Protein AF-A0A7X8YRE1-F1 (afdb_monomer_lite)

Sequence (309 aa):
MKKFFFSGLVISLVCLVTLMVNNTEMVVHTAAYESLVEIYGRTPLLSQDSKIFYSPGLRRLPGAQNRSDIYTGLPGIKKSNRQQMEEFMCSDAQMIVECSGLDGWHTSREGSAWLPVLRNQAYRVVVFDGGHHLPTLGLAPDIIIVPSFRGYAVHGYMQDGMRVDKILEILTASHIPTAMATVSRWRLVKTDSSLQSISREILNRLDFADEEPEPFKVNCRPRISKYGGYIFIYANEEYIKQPDLVTKYCRQLGLDDVCIAYIAFDYAVIKPTRAGIYAQKLQQEIGVKTEIVNEPVKTSSLLLRFPDY

Structure (mmCIF, N/CA/C/O backbone):
data_AF-A0A7X8YRE1-F1
#
_entry.id   AF-A0A7X8YRE1-F1
#
loop_
_atom_site.group_PDB
_atom_site.id
_atom_site.type_symbol
_atom_site.label_atom_id
_atom_site.label_alt_id
_atom_site.label_comp_id
_atom_site.label_asym_id
_atom_site.label_entity_id
_atom_site.label_seq_id
_atom_site.pdbx_PDB_ins_code
_atom_site.Cartn_x
_atom_site.Cartn_y
_atom_site.Cartn_z
_atom_site.occupancy
_atom_site.B_iso_or_equiv
_atom_site.auth_seq_id
_atom_site.auth_comp_id
_atom_site.auth_asym_id
_atom_site.auth_atom_id
_atom_site.pdbx_PDB_model_num
ATOM 1 N N . MET A 1 1 ? 39.416 -17.319 -6.710 1.00 40.59 1 MET A N 1
ATOM 2 C CA . MET A 1 1 ? 38.551 -16.136 -6.945 1.00 40.59 1 MET A CA 1
ATOM 3 C C . MET A 1 1 ? 37.703 -15.707 -5.740 1.00 40.59 1 MET A C 1
ATOM 5 O O . MET A 1 1 ? 37.658 -14.517 -5.482 1.00 40.59 1 MET A O 1
ATOM 9 N N . LYS A 1 2 ? 37.099 -16.611 -4.945 1.00 35.38 2 LYS A N 1
ATOM 10 C CA . LYS A 1 2 ? 36.244 -16.245 -3.784 1.00 35.38 2 LYS A CA 1
ATOM 11 C C . LYS A 1 2 ? 36.940 -15.490 -2.630 1.00 35.38 2 LYS A C 1
ATOM 13 O O . LYS A 1 2 ? 36.317 -14.639 -2.012 1.00 35.38 2 LYS A O 1
ATOM 18 N N . LYS A 1 3 ? 38.224 -15.760 -2.349 1.00 32.16 3 LYS A N 1
ATOM 19 C CA . LYS A 1 3 ? 38.965 -15.091 -1.254 1.00 32.16 3 LYS A CA 1
ATOM 20 C C . LYS A 1 3 ? 39.279 -13.618 -1.547 1.00 32.16 3 LYS A C 1
ATOM 22 O O . LYS A 1 3 ? 39.139 -12.793 -0.659 1.00 32.16 3 LYS A O 1
ATOM 27 N N . PHE A 1 4 ? 39.612 -13.281 -2.795 1.00 38.75 4 PHE A N 1
ATOM 28 C CA . PHE A 1 4 ? 39.969 -11.910 -3.185 1.00 38.75 4 PHE A CA 1
ATOM 29 C C . PHE A 1 4 ? 38.778 -10.941 -3.152 1.00 38.75 4 PHE A C 1
ATOM 31 O O . PHE A 1 4 ? 38.954 -9.774 -2.821 1.00 38.75 4 PHE A O 1
ATOM 38 N N . PHE A 1 5 ? 37.562 -11.429 -3.422 1.00 43.91 5 PHE A N 1
ATOM 39 C CA . PHE A 1 5 ? 36.344 -10.612 -3.380 1.00 43.91 5 PHE A CA 1
ATOM 40 C C . PHE A 1 5 ? 35.961 -10.220 -1.944 1.00 43.91 5 PHE A C 1
ATOM 42 O O . PHE A 1 5 ? 35.606 -9.076 -1.682 1.00 43.91 5 PHE A O 1
ATOM 49 N N . PHE A 1 6 ? 36.106 -11.154 -0.997 1.00 44.06 6 PHE A N 1
ATOM 50 C CA . PHE A 1 6 ? 35.857 -10.899 0.424 1.00 44.06 6 PHE A CA 1
ATOM 51 C C . PHE A 1 6 ? 36.891 -9.928 1.010 1.00 44.06 6 PHE A C 1
ATOM 53 O O . PHE A 1 6 ? 36.528 -8.989 1.711 1.00 44.06 6 PHE A O 1
ATOM 60 N N . SER A 1 7 ? 38.170 -10.089 0.654 1.00 48.72 7 SER A N 1
ATOM 61 C CA . SER A 1 7 ? 39.232 -9.152 1.038 1.00 48.72 7 SER A CA 1
ATOM 62 C C . SER A 1 7 ? 39.003 -7.750 0.465 1.00 48.72 7 SER A C 1
ATOM 64 O O . SER A 1 7 ? 39.156 -6.775 1.191 1.00 48.72 7 SER A O 1
ATOM 66 N N . GLY A 1 8 ? 38.586 -7.633 -0.801 1.00 57.34 8 GLY A N 1
ATOM 67 C CA . GLY A 1 8 ? 38.288 -6.341 -1.431 1.00 57.34 8 GLY A CA 1
ATOM 68 C C . GLY A 1 8 ? 37.091 -5.616 -0.806 1.00 57.34 8 GLY A C 1
ATOM 69 O O . GLY A 1 8 ? 37.137 -4.398 -0.630 1.00 57.34 8 GLY A O 1
ATOM 70 N N . LEU A 1 9 ? 36.055 -6.362 -0.407 1.00 54.03 9 LEU A N 1
ATOM 71 C CA . LEU A 1 9 ? 34.890 -5.816 0.292 1.00 54.03 9 LEU A CA 1
ATOM 72 C C . LEU A 1 9 ? 35.260 -5.321 1.695 1.00 54.03 9 LEU A C 1
ATOM 74 O O . LEU A 1 9 ? 34.884 -4.216 2.067 1.00 54.03 9 LEU A O 1
ATOM 78 N N . VAL A 1 10 ? 36.044 -6.101 2.448 1.00 62.00 10 VAL A N 1
ATOM 79 C CA . VAL A 1 10 ? 36.531 -5.705 3.780 1.00 62.00 10 VAL A CA 1
ATOM 80 C C . VAL A 1 10 ? 37.435 -4.477 3.684 1.00 62.00 10 VAL A C 1
ATOM 82 O O . VAL A 1 10 ? 37.266 -3.547 4.463 1.00 62.00 10 VAL A O 1
ATOM 85 N N . ILE A 1 11 ? 38.341 -4.425 2.704 1.00 69.25 11 ILE A N 1
ATOM 86 C CA . ILE A 1 11 ? 39.211 -3.261 2.482 1.00 69.25 11 ILE A CA 1
ATOM 87 C C . ILE A 1 11 ? 38.382 -2.027 2.106 1.00 69.25 11 ILE A C 1
ATOM 89 O O . ILE A 1 11 ? 38.600 -0.968 2.683 1.00 69.25 11 ILE A O 1
ATOM 93 N N . SER A 1 12 ? 37.391 -2.156 1.216 1.00 62.47 12 SER A N 1
ATOM 94 C CA . SER A 1 12 ? 36.491 -1.040 0.883 1.00 62.47 12 SER A CA 1
ATOM 95 C C . SER A 1 12 ? 35.694 -0.567 2.095 1.00 62.47 12 SER A C 1
ATOM 97 O O . SER A 1 12 ? 35.588 0.633 2.317 1.00 62.47 12 SER A O 1
ATOM 99 N N . LEU A 1 13 ? 35.179 -1.492 2.911 1.00 66.62 13 LEU A N 1
ATOM 100 C CA . LEU A 1 13 ? 34.427 -1.167 4.122 1.00 66.62 13 LEU A CA 1
ATOM 101 C C . LEU A 1 13 ? 35.309 -0.435 5.141 1.00 66.62 13 LEU A C 1
ATOM 103 O O . LEU A 1 13 ? 34.890 0.575 5.696 1.00 66.62 13 LEU A O 1
ATOM 107 N N . VAL A 1 14 ? 36.544 -0.904 5.346 1.00 70.94 14 VAL A N 1
ATOM 108 C CA . VAL A 1 14 ? 37.523 -0.267 6.236 1.00 70.94 14 VAL A CA 1
ATOM 109 C C . VAL A 1 14 ? 37.899 1.116 5.715 1.00 70.94 14 VAL A C 1
ATOM 111 O O . VAL A 1 14 ? 37.764 2.078 6.460 1.00 70.94 14 VAL A O 1
ATOM 114 N N . CYS A 1 15 ? 38.284 1.253 4.442 1.00 67.38 15 CYS A N 1
ATOM 115 C CA . CYS A 1 15 ? 38.617 2.548 3.843 1.00 67.38 15 CYS A CA 1
ATOM 116 C C . CYS A 1 15 ? 37.460 3.546 3.949 1.00 67.38 15 CYS A C 1
ATOM 118 O O . CYS A 1 15 ? 37.688 4.724 4.207 1.00 67.38 15 CYS A O 1
ATOM 120 N N . LEU A 1 16 ? 36.224 3.080 3.788 1.00 61.12 16 LEU A N 1
ATOM 121 C CA . LEU A 1 16 ? 35.045 3.932 3.821 1.00 61.12 16 LEU A CA 1
ATOM 122 C C . LEU A 1 16 ? 34.649 4.324 5.249 1.00 61.12 16 LEU A C 1
ATOM 124 O O . LEU A 1 16 ? 34.338 5.486 5.485 1.00 61.12 16 LEU A O 1
ATOM 128 N N . VAL A 1 17 ? 34.783 3.420 6.225 1.00 62.56 17 VAL A N 1
ATOM 129 C CA . VAL A 1 17 ? 34.682 3.759 7.655 1.00 62.56 17 VAL A CA 1
ATOM 130 C C . VAL A 1 17 ? 35.780 4.747 8.052 1.00 62.56 17 VAL A C 1
ATOM 132 O O . VAL A 1 17 ? 35.496 5.716 8.744 1.00 62.56 17 VAL A O 1
ATOM 135 N N . THR A 1 18 ? 37.015 4.570 7.578 1.00 64.50 18 THR A N 1
ATOM 136 C CA . THR A 1 18 ? 38.114 5.515 7.830 1.00 64.50 18 THR A CA 1
ATOM 137 C C . THR A 1 18 ? 37.846 6.884 7.199 1.00 64.50 18 THR A C 1
ATOM 139 O O . THR A 1 18 ? 38.083 7.900 7.844 1.00 64.50 18 THR A O 1
ATOM 142 N N . LEU A 1 19 ? 37.301 6.934 5.979 1.00 59.34 19 LEU A N 1
ATOM 143 C CA . LEU A 1 19 ? 36.882 8.182 5.330 1.00 59.34 19 LEU A CA 1
ATOM 144 C C . LEU A 1 19 ? 35.742 8.869 6.087 1.00 59.34 19 LEU A C 1
ATOM 146 O O . LEU A 1 19 ? 35.784 10.084 6.235 1.00 59.34 19 LEU A O 1
ATOM 150 N N . MET A 1 20 ? 34.768 8.113 6.602 1.00 56.69 20 MET A N 1
ATOM 151 C CA . MET A 1 20 ? 33.692 8.654 7.438 1.00 56.69 20 MET A CA 1
ATOM 152 C C . MET A 1 20 ? 34.204 9.133 8.805 1.00 56.69 20 MET A C 1
ATOM 154 O O . MET A 1 20 ? 33.724 10.121 9.333 1.00 56.69 20 MET A O 1
ATOM 158 N N . VAL A 1 21 ? 35.182 8.465 9.412 1.00 61.31 21 VAL A N 1
ATOM 159 C CA . VAL A 1 21 ? 35.719 8.902 10.713 1.00 61.31 21 VAL A CA 1
ATOM 160 C C . VAL A 1 21 ? 36.611 10.143 10.567 1.00 61.31 21 VAL A C 1
ATOM 162 O O . VAL A 1 21 ? 36.642 10.973 11.472 1.00 61.31 21 VAL A O 1
ATOM 165 N N . ASN A 1 22 ? 37.303 10.294 9.431 1.00 59.25 22 ASN A N 1
ATOM 166 C CA . ASN A 1 22 ? 38.318 11.334 9.238 1.00 59.25 22 ASN A CA 1
ATOM 167 C C . ASN A 1 22 ? 37.871 12.552 8.411 1.00 59.25 22 ASN A C 1
ATOM 169 O O . ASN A 1 22 ? 38.596 13.543 8.399 1.00 59.25 22 ASN A O 1
ATOM 173 N N . ASN A 1 23 ? 36.720 12.518 7.730 1.00 55.44 23 ASN A N 1
ATOM 174 C CA . ASN A 1 23 ? 36.155 13.692 7.054 1.00 55.44 23 ASN A CA 1
ATOM 175 C C . ASN A 1 23 ? 34.854 14.114 7.725 1.00 55.44 23 ASN A C 1
ATOM 177 O O . ASN A 1 23 ? 33.874 13.400 7.632 1.00 55.44 23 ASN A O 1
ATOM 181 N N . THR A 1 24 ? 34.811 15.302 8.325 1.00 51.03 24 THR A N 1
ATOM 182 C CA . THR A 1 24 ? 33.600 15.865 8.951 1.00 51.03 24 THR A CA 1
ATOM 183 C C . THR A 1 24 ? 32.622 16.495 7.955 1.00 51.03 24 THR A C 1
ATOM 185 O O . THR A 1 24 ? 31.526 16.906 8.340 1.00 51.03 24 THR A O 1
ATOM 188 N N . GLU A 1 25 ? 32.983 16.586 6.671 1.00 59.75 25 GLU A N 1
ATOM 189 C CA . GLU A 1 25 ? 32.100 17.149 5.655 1.00 59.75 25 GLU A CA 1
ATOM 190 C C . GLU A 1 25 ? 30.954 16.193 5.303 1.00 59.75 25 GLU A C 1
ATOM 192 O O . GLU A 1 25 ? 31.135 15.113 4.736 1.00 59.75 25 GLU A O 1
ATOM 197 N N . MET A 1 26 ? 29.733 16.648 5.586 1.00 56.47 26 MET A N 1
ATOM 198 C CA . MET A 1 26 ? 28.472 15.931 5.361 1.00 56.47 26 MET A CA 1
ATOM 199 C C . MET A 1 26 ? 28.312 15.403 3.922 1.00 56.47 26 MET A C 1
ATOM 201 O O . MET A 1 26 ? 27.678 14.372 3.699 1.00 56.47 26 MET A O 1
ATOM 205 N N . VAL A 1 27 ? 28.906 16.089 2.941 1.00 60.78 27 VAL A N 1
ATOM 206 C CA . VAL A 1 27 ? 28.843 15.730 1.517 1.00 60.78 27 VAL A CA 1
ATOM 207 C C . VAL A 1 27 ? 29.618 14.442 1.228 1.00 60.78 27 VAL A C 1
ATOM 209 O O . VAL A 1 27 ? 29.090 13.551 0.565 1.00 60.78 27 VAL A O 1
ATOM 212 N N . VAL A 1 28 ? 30.832 14.300 1.773 1.00 60.47 28 VAL A N 1
ATOM 213 C CA . VAL A 1 28 ? 31.674 13.102 1.589 1.00 60.47 28 VAL A CA 1
ATOM 214 C C . VAL A 1 28 ? 31.022 11.890 2.249 1.00 60.47 28 VAL A C 1
ATOM 216 O O . VAL A 1 28 ? 30.968 10.812 1.660 1.00 60.47 28 VAL A O 1
ATOM 219 N N . HIS A 1 29 ? 30.446 12.085 3.436 1.00 59.03 29 HIS A N 1
ATOM 220 C CA . HIS A 1 29 ? 29.666 11.062 4.125 1.00 59.03 29 HIS A CA 1
ATOM 221 C C . HIS A 1 29 ? 28.451 10.591 3.328 1.00 59.03 29 HIS A C 1
ATOM 223 O O . HIS A 1 29 ? 28.207 9.389 3.246 1.00 59.03 29 HIS A O 1
ATOM 229 N N . THR A 1 30 ? 27.700 11.526 2.744 1.00 60.91 30 THR A N 1
ATOM 230 C CA . THR A 1 30 ? 26.492 11.211 1.973 1.00 60.91 30 THR A CA 1
ATOM 231 C C . THR A 1 30 ? 26.854 10.439 0.706 1.00 60.91 30 THR A C 1
ATOM 233 O O . THR A 1 30 ? 26.312 9.362 0.479 1.00 60.91 30 THR A O 1
ATOM 236 N N . ALA A 1 31 ? 27.849 10.906 -0.055 1.00 65.00 31 ALA A N 1
ATOM 237 C CA . ALA A 1 31 ? 28.291 10.241 -1.281 1.00 65.00 31 ALA A CA 1
ATOM 238 C C . ALA A 1 31 ? 28.878 8.839 -1.022 1.00 65.00 31 ALA A C 1
ATOM 240 O O . ALA A 1 31 ? 28.613 7.893 -1.768 1.00 65.00 31 ALA A O 1
ATOM 241 N N . ALA A 1 32 ? 29.657 8.677 0.053 1.00 59.53 32 ALA A N 1
ATOM 242 C CA . ALA A 1 32 ? 30.202 7.383 0.456 1.00 59.53 32 ALA A CA 1
ATOM 243 C C . ALA A 1 32 ? 29.099 6.409 0.907 1.00 59.53 32 ALA A C 1
ATOM 245 O O . ALA A 1 32 ? 29.119 5.232 0.542 1.00 59.53 32 ALA A O 1
ATOM 246 N N . TYR A 1 33 ? 28.114 6.904 1.661 1.00 62.16 33 TYR A N 1
ATOM 247 C CA . TYR A 1 33 ? 26.952 6.127 2.082 1.00 62.16 33 TYR A CA 1
ATOM 248 C C . TYR A 1 33 ? 26.100 5.682 0.886 1.00 62.16 33 TYR A C 1
ATOM 250 O O . TYR A 1 33 ? 25.814 4.494 0.760 1.00 62.16 33 TYR A O 1
ATOM 258 N N . GLU A 1 34 ? 25.758 6.595 -0.027 1.00 67.19 34 GLU A N 1
ATOM 259 C CA . GLU A 1 34 ? 25.019 6.285 -1.259 1.00 67.19 34 GLU A CA 1
ATOM 260 C C . GLU A 1 34 ? 25.752 5.235 -2.103 1.00 67.19 34 GLU A C 1
ATOM 262 O O . GLU A 1 34 ? 25.144 4.267 -2.559 1.00 67.19 34 GLU A O 1
ATOM 267 N N . SER A 1 35 ? 27.078 5.360 -2.226 1.00 66.44 35 SER A N 1
ATOM 268 C CA . SER A 1 35 ? 27.911 4.392 -2.947 1.00 66.44 35 SER A CA 1
ATOM 269 C C . SER A 1 35 ? 27.879 3.001 -2.304 1.00 66.44 35 SER A C 1
ATOM 271 O O . SER A 1 35 ? 27.767 2.001 -3.012 1.00 66.44 35 SER A O 1
ATOM 273 N N . LEU A 1 36 ? 27.941 2.905 -0.969 1.00 66.25 36 LEU A N 1
ATOM 274 C CA . LEU A 1 36 ? 27.812 1.623 -0.266 1.00 66.25 36 LEU A CA 1
ATOM 275 C C . LEU A 1 36 ? 26.433 1.000 -0.445 1.00 66.25 36 LEU A C 1
ATOM 277 O O . LEU A 1 36 ? 26.333 -0.205 -0.670 1.00 66.25 36 LEU A O 1
ATOM 281 N N . VAL A 1 37 ? 25.383 1.808 -0.320 1.00 65.31 37 VAL A N 1
ATOM 282 C CA . VAL A 1 37 ? 23.998 1.365 -0.483 1.00 65.31 37 VAL A CA 1
ATOM 283 C C . VAL A 1 37 ? 23.778 0.847 -1.905 1.00 65.31 37 VAL A C 1
ATOM 285 O O . VAL A 1 37 ? 23.162 -0.203 -2.075 1.00 65.31 37 VAL A O 1
ATOM 288 N N . GLU A 1 38 ? 24.353 1.504 -2.913 1.00 68.62 38 GLU A N 1
ATOM 289 C CA . GLU A 1 38 ? 24.294 1.071 -4.310 1.00 68.62 38 GLU A CA 1
ATOM 290 C C . GLU A 1 38 ? 25.101 -0.216 -4.558 1.00 68.62 38 GLU A C 1
ATOM 292 O O . GLU A 1 38 ? 24.607 -1.140 -5.205 1.00 68.62 38 GLU A O 1
ATOM 297 N N . ILE A 1 39 ? 26.315 -0.340 -4.003 1.00 66.94 39 ILE A N 1
ATOM 298 C CA . ILE A 1 39 ? 27.113 -1.581 -4.077 1.00 66.94 39 ILE A CA 1
ATOM 299 C C . ILE A 1 39 ? 26.363 -2.742 -3.414 1.00 66.94 39 ILE A C 1
ATOM 301 O O . ILE A 1 39 ? 26.296 -3.843 -3.968 1.00 66.94 39 ILE A O 1
ATOM 305 N N . TYR A 1 40 ? 25.774 -2.500 -2.244 1.00 61.03 40 TYR A N 1
ATOM 306 C CA . TYR A 1 40 ? 24.966 -3.484 -1.536 1.00 61.03 40 TYR A CA 1
ATOM 307 C C . TYR A 1 40 ? 23.723 -3.872 -2.349 1.00 61.03 40 TYR A C 1
ATOM 309 O O . TYR A 1 40 ? 23.479 -5.060 -2.544 1.00 61.03 40 TYR A O 1
ATOM 317 N N . GLY A 1 41 ? 23.006 -2.895 -2.912 1.00 54.03 41 GLY A N 1
ATOM 318 C CA . GLY A 1 41 ? 21.836 -3.113 -3.766 1.00 54.03 41 GLY A CA 1
ATOM 319 C C . GLY A 1 41 ? 22.134 -3.894 -5.052 1.00 54.03 41 GLY A C 1
ATOM 320 O O . GLY A 1 41 ? 21.270 -4.628 -5.532 1.00 54.03 41 GLY A O 1
ATOM 321 N N . ARG A 1 42 ? 23.363 -3.796 -5.580 1.00 60.62 42 ARG A N 1
ATOM 322 C CA . ARG A 1 42 ? 23.846 -4.565 -6.743 1.00 60.62 42 ARG A CA 1
ATOM 323 C C . ARG A 1 42 ? 24.374 -5.952 -6.397 1.00 60.62 42 ARG A C 1
ATOM 325 O O . ARG A 1 42 ? 24.554 -6.766 -7.302 1.00 60.62 42 ARG A O 1
ATOM 332 N N . THR A 1 43 ? 24.668 -6.226 -5.129 1.00 58.50 43 THR A N 1
ATOM 333 C CA . THR A 1 43 ? 25.247 -7.509 -4.728 1.00 58.50 43 THR A CA 1
ATOM 334 C C . THR A 1 43 ? 24.140 -8.567 -4.700 1.00 58.50 43 THR A C 1
ATOM 336 O O . THR A 1 43 ? 23.218 -8.454 -3.891 1.00 58.50 43 THR A O 1
ATOM 339 N N . PRO A 1 44 ? 24.199 -9.612 -5.548 1.00 50.91 44 PRO A N 1
ATOM 340 C CA . PRO A 1 44 ? 23.212 -10.679 -5.512 1.00 50.91 44 PRO A CA 1
ATOM 341 C C . PRO A 1 44 ? 23.353 -11.434 -4.187 1.00 50.91 44 PRO A C 1
ATOM 343 O O . PRO A 1 44 ? 24.307 -12.187 -3.980 1.00 50.91 44 PRO A O 1
ATOM 346 N N . LEU A 1 45 ? 22.411 -11.221 -3.266 1.00 53.81 45 LEU A N 1
ATOM 347 C CA . LEU A 1 45 ? 22.234 -12.121 -2.131 1.00 53.81 45 LEU A CA 1
ATOM 348 C C . LEU A 1 45 ? 21.906 -13.508 -2.705 1.00 53.81 45 LEU A C 1
ATOM 350 O O . LEU A 1 45 ? 21.087 -13.636 -3.610 1.00 53.81 45 LEU A O 1
ATOM 354 N N . LEU A 1 46 ? 22.630 -14.525 -2.238 1.00 41.81 46 LEU A N 1
ATOM 355 C CA . LEU A 1 46 ? 22.813 -15.843 -2.866 1.00 41.81 46 LEU A CA 1
ATOM 356 C C . LEU A 1 46 ? 21.561 -16.745 -2.960 1.00 41.81 46 LEU A C 1
ATOM 358 O O . LEU A 1 46 ? 21.699 -17.937 -3.229 1.00 41.81 46 LEU A O 1
ATOM 362 N N . SER A 1 47 ? 20.350 -16.229 -2.784 1.00 45.88 47 SER A N 1
ATOM 363 C CA . SER A 1 47 ? 19.120 -17.022 -2.805 1.00 45.88 47 SER A CA 1
ATOM 364 C C . SER A 1 47 ? 18.040 -16.394 -3.687 1.00 45.88 47 SER A C 1
ATOM 366 O O . SER A 1 47 ? 17.874 -15.174 -3.743 1.00 45.88 47 SER A O 1
ATOM 368 N N . GLN A 1 48 ? 17.290 -17.255 -4.387 1.00 52.44 48 GLN A N 1
ATOM 369 C CA . GLN A 1 48 ? 16.015 -16.934 -5.041 1.00 52.44 48 GLN A CA 1
ATOM 370 C C . GLN A 1 48 ? 14.978 -16.549 -3.969 1.00 52.44 48 GLN A C 1
ATOM 372 O O . GLN A 1 48 ? 14.071 -17.306 -3.643 1.00 52.44 48 GLN A O 1
ATOM 377 N N . ASP A 1 49 ? 15.168 -15.378 -3.366 1.00 69.44 49 ASP A N 1
ATOM 378 C CA . ASP A 1 49 ? 14.446 -14.926 -2.174 1.00 69.44 49 ASP A CA 1
ATOM 379 C C . ASP A 1 49 ? 13.069 -14.343 -2.475 1.00 69.44 49 ASP A C 1
ATOM 381 O O . ASP A 1 49 ? 12.335 -14.016 -1.539 1.00 69.44 49 ASP A O 1
ATOM 385 N N . SER A 1 50 ? 12.720 -14.157 -3.754 1.00 77.25 50 SER A N 1
ATOM 386 C CA . SER A 1 50 ? 11.366 -13.741 -4.085 1.00 77.25 50 SER A CA 1
ATOM 387 C C . SER A 1 50 ? 10.428 -14.947 -4.061 1.00 77.25 50 SER A C 1
ATOM 389 O O . SER A 1 50 ? 10.698 -15.993 -4.656 1.00 77.25 50 SER A O 1
ATOM 391 N N . LYS A 1 51 ? 9.301 -14.828 -3.365 1.00 88.00 51 LYS A N 1
ATOM 392 C CA . LYS A 1 51 ? 8.250 -15.850 -3.353 1.00 88.00 51 LYS A CA 1
ATOM 393 C C . LYS A 1 51 ? 6.929 -15.201 -3.718 1.00 88.00 51 LYS A C 1
ATOM 395 O O . LYS A 1 51 ? 6.521 -14.245 -3.066 1.00 88.00 51 LYS A O 1
ATOM 400 N N . ILE A 1 52 ? 6.273 -15.732 -4.746 1.00 89.31 52 ILE A N 1
ATOM 401 C CA . ILE A 1 52 ? 4.904 -15.352 -5.098 1.00 89.31 52 ILE A CA 1
ATOM 402 C C . ILE A 1 52 ? 3.970 -16.082 -4.132 1.00 89.31 52 ILE A C 1
ATOM 404 O O . ILE A 1 52 ? 4.020 -17.308 -4.034 1.00 89.31 52 ILE A O 1
ATOM 408 N N . PHE A 1 53 ? 3.182 -15.328 -3.370 1.00 87.88 53 PHE A N 1
ATOM 409 C CA . PHE A 1 53 ? 2.211 -15.865 -2.408 1.00 87.88 53 PHE A CA 1
ATOM 410 C C . PHE A 1 53 ? 0.784 -15.845 -2.952 1.00 87.88 53 PHE A C 1
ATOM 412 O O . PHE A 1 53 ? -0.024 -16.681 -2.565 1.00 87.88 53 PHE A O 1
ATOM 419 N N . TYR A 1 54 ? 0.490 -14.903 -3.845 1.00 89.50 54 TYR A N 1
ATOM 420 C CA . TYR A 1 54 ? -0.814 -14.731 -4.467 1.00 89.50 54 TYR A CA 1
ATOM 421 C C . TYR A 1 54 ? -0.625 -14.117 -5.851 1.00 89.50 54 TYR A C 1
ATOM 423 O O . TYR A 1 54 ? 0.190 -13.208 -6.021 1.00 89.50 54 TYR A O 1
ATOM 431 N N . SER A 1 55 ? -1.337 -14.643 -6.842 1.00 90.94 55 SER A N 1
ATOM 432 C CA . SER A 1 55 ? -1.294 -14.166 -8.222 1.00 90.94 55 SER A CA 1
ATOM 433 C C . SER A 1 55 ? -2.654 -14.413 -8.871 1.00 90.94 55 SER A C 1
ATOM 435 O O . SER A 1 55 ? -2.911 -15.534 -9.304 1.00 90.94 55 SER A O 1
ATOM 437 N N . PRO A 1 56 ? -3.517 -13.389 -8.962 1.00 89.31 56 PRO A N 1
ATOM 438 C CA . PRO A 1 56 ? -4.739 -13.457 -9.762 1.00 89.31 56 PRO A CA 1
ATOM 439 C C . PRO A 1 56 ? -4.456 -13.301 -11.272 1.00 89.31 56 PRO A C 1
ATOM 441 O O . PRO A 1 56 ? -5.382 -13.228 -12.069 1.00 89.31 56 PRO A O 1
ATOM 444 N N . GLY A 1 57 ? -3.177 -13.242 -11.663 1.00 90.56 57 GLY A N 1
ATOM 445 C CA . GLY A 1 57 ? -2.734 -12.926 -13.015 1.00 90.56 57 GLY A CA 1
ATOM 446 C C . GLY A 1 57 ? -2.573 -11.421 -13.237 1.00 90.56 57 GLY A C 1
ATOM 447 O O . GLY A 1 57 ? -3.264 -10.592 -12.644 1.00 90.56 57 GLY A O 1
ATOM 448 N N . LEU A 1 58 ? -1.616 -11.052 -14.086 1.00 91.31 58 LEU A N 1
ATOM 449 C CA . LEU A 1 58 ? -1.425 -9.671 -14.522 1.00 91.31 58 LEU A CA 1
ATOM 450 C C . LEU A 1 58 ? -2.404 -9.325 -15.638 1.00 91.31 58 LEU A C 1
ATOM 452 O O . LEU A 1 58 ? -2.617 -10.110 -16.560 1.00 91.31 58 LEU A O 1
ATOM 456 N N . ARG A 1 59 ? -2.939 -8.107 -15.626 1.00 90.81 59 ARG A N 1
ATOM 457 C CA . ARG A 1 59 ? -3.665 -7.588 -16.791 1.00 90.81 59 ARG A CA 1
ATOM 458 C C . ARG A 1 59 ? -2.750 -7.500 -18.012 1.00 90.81 59 ARG A C 1
ATOM 460 O O . ARG A 1 59 ? -1.534 -7.369 -17.884 1.00 90.81 59 ARG A O 1
ATOM 467 N N . ARG A 1 60 ? -3.336 -7.506 -19.204 1.00 88.25 60 ARG A N 1
ATOM 468 C CA . ARG A 1 60 ? -2.593 -7.286 -20.447 1.00 88.25 60 ARG A CA 1
ATOM 469 C C . ARG A 1 60 ? -2.490 -5.790 -20.722 1.00 88.25 60 ARG A C 1
ATOM 471 O O . ARG A 1 60 ? -3.472 -5.061 -20.632 1.00 88.25 60 ARG A O 1
ATOM 478 N N . LEU A 1 61 ? -1.284 -5.333 -21.043 1.00 86.56 61 LEU A N 1
ATOM 479 C CA . LEU A 1 61 ? -1.041 -3.963 -21.484 1.00 86.56 61 LEU A CA 1
ATOM 480 C C . LEU A 1 61 ? -1.123 -3.868 -23.017 1.00 86.56 61 LEU A C 1
ATOM 482 O O . LEU A 1 61 ? -0.573 -4.742 -23.700 1.00 86.56 61 LEU A O 1
ATOM 486 N N . PRO A 1 62 ? -1.748 -2.815 -23.575 1.00 76.19 62 PRO A N 1
ATOM 487 C CA . PRO A 1 62 ? -1.725 -2.566 -25.012 1.00 76.19 62 PRO A CA 1
ATOM 488 C C . PRO A 1 62 ? -0.279 -2.422 -25.503 1.00 76.19 62 PRO A C 1
ATOM 490 O O . PRO A 1 62 ? 0.480 -1.616 -24.975 1.00 76.19 62 PRO A O 1
ATOM 493 N N . GLY A 1 63 ? 0.128 -3.212 -26.500 1.00 68.56 63 GLY A N 1
ATOM 494 C CA . GLY A 1 63 ? 1.473 -3.104 -27.080 1.00 68.56 63 GLY A CA 1
ATOM 495 C C . GLY A 1 63 ? 2.619 -3.613 -26.193 1.00 68.56 63 GLY A C 1
ATOM 496 O O . GLY A 1 63 ? 3.773 -3.283 -26.454 1.00 68.56 63 GLY A O 1
ATOM 497 N N . ALA A 1 64 ? 2.345 -4.429 -25.169 1.00 60.31 64 ALA A N 1
ATOM 498 C CA . ALA A 1 64 ? 3.372 -5.046 -24.324 1.00 60.31 64 ALA A CA 1
ATOM 499 C C . ALA A 1 64 ? 4.168 -6.136 -25.062 1.00 60.31 64 ALA A C 1
ATOM 501 O O . ALA A 1 64 ? 4.002 -7.329 -24.815 1.00 60.31 64 ALA A O 1
ATOM 502 N N . GLN A 1 65 ? 5.030 -5.718 -25.990 1.00 54.91 65 GLN A N 1
ATOM 503 C CA . GLN A 1 65 ? 5.978 -6.601 -26.669 1.00 54.91 65 GLN A CA 1
ATOM 504 C C . GLN A 1 65 ? 7.282 -6.777 -25.872 1.00 54.91 65 GLN A C 1
ATOM 506 O O . GLN A 1 65 ? 7.927 -7.808 -26.022 1.00 54.91 65 GLN A O 1
ATOM 511 N N . ASN A 1 66 ? 7.634 -5.840 -24.976 1.00 54.12 66 ASN A N 1
ATOM 512 C CA . ASN A 1 66 ? 8.850 -5.894 -24.153 1.00 54.12 66 ASN A CA 1
ATOM 513 C C . ASN A 1 66 ? 8.586 -5.452 -22.701 1.00 54.12 66 ASN A C 1
ATOM 515 O O . ASN A 1 66 ? 8.601 -4.269 -22.382 1.00 54.12 66 ASN A O 1
ATOM 519 N N . ARG A 1 67 ? 8.413 -6.425 -21.793 1.00 63.75 67 ARG A N 1
ATOM 520 C CA . ARG A 1 67 ? 8.211 -6.227 -20.339 1.00 63.75 67 ARG A CA 1
ATOM 521 C C . ARG A 1 67 ? 9.481 -5.750 -19.584 1.00 63.75 67 ARG A C 1
ATOM 523 O O . ARG A 1 67 ? 9.671 -6.096 -18.420 1.00 63.75 67 ARG A O 1
ATOM 530 N N . SER A 1 68 ? 10.419 -5.061 -20.231 1.00 63.38 68 SER A N 1
ATOM 531 C CA . SER A 1 68 ? 11.791 -4.898 -19.714 1.00 63.38 68 SER A CA 1
ATOM 532 C C . SER A 1 68 ? 12.081 -3.561 -19.031 1.00 63.38 68 SER A C 1
ATOM 534 O O . SER A 1 68 ? 12.941 -3.533 -18.137 1.00 63.38 68 SER A O 1
ATOM 536 N N . ASP A 1 69 ? 11.364 -2.500 -19.402 1.00 82.25 69 ASP A N 1
ATOM 537 C CA . ASP A 1 69 ? 11.684 -1.137 -18.976 1.00 82.25 69 ASP A CA 1
ATOM 538 C C . ASP A 1 69 ? 10.888 -0.753 -17.728 1.00 82.25 69 ASP A C 1
ATOM 540 O O . ASP A 1 69 ? 9.654 -0.736 -17.718 1.00 82.25 69 ASP A O 1
ATOM 544 N N . ILE A 1 70 ? 11.629 -0.502 -16.647 1.00 88.19 70 ILE A N 1
ATOM 545 C CA . ILE A 1 70 ? 11.112 -0.314 -15.292 1.00 88.19 70 ILE A CA 1
ATOM 546 C C . ILE A 1 70 ? 11.621 1.027 -14.768 1.00 88.19 70 ILE A C 1
ATOM 548 O O . ILE A 1 70 ? 12.828 1.225 -14.632 1.00 88.19 70 ILE A O 1
ATOM 552 N N . TYR A 1 71 ? 10.693 1.917 -14.435 1.00 90.38 71 TYR A N 1
ATOM 553 C CA . TYR A 1 71 ? 10.957 3.183 -13.763 1.00 90.38 71 TYR A CA 1
ATOM 554 C C . TYR A 1 71 ? 10.778 3.030 -12.251 1.00 90.38 71 TYR A C 1
ATOM 556 O O . TYR A 1 71 ? 9.907 2.301 -11.776 1.00 90.38 71 TYR A O 1
ATOM 564 N N . THR A 1 72 ? 11.585 3.738 -11.472 1.00 87.44 72 THR A N 1
ATOM 565 C CA . THR A 1 72 ? 11.629 3.641 -10.009 1.00 87.44 72 THR A CA 1
ATOM 566 C C . THR A 1 72 ? 11.343 5.002 -9.378 1.00 87.44 72 THR A C 1
ATOM 568 O O . THR A 1 72 ? 12.129 5.938 -9.480 1.00 87.44 72 THR A O 1
ATOM 571 N N . GLY A 1 73 ? 10.202 5.115 -8.696 1.00 82.25 73 GLY A N 1
ATOM 572 C CA . GLY A 1 73 ? 9.817 6.300 -7.931 1.00 82.25 73 GLY A CA 1
ATOM 573 C C . GLY A 1 73 ? 10.461 6.285 -6.546 1.00 82.25 73 GLY A C 1
ATOM 574 O O . GLY A 1 73 ? 9.861 5.800 -5.579 1.00 82.25 73 GLY A O 1
ATOM 575 N N . LEU A 1 74 ? 11.706 6.760 -6.449 1.00 78.12 74 LEU A N 1
ATOM 576 C CA . LEU A 1 74 ? 12.462 6.749 -5.194 1.00 78.12 74 LEU A CA 1
ATOM 577 C C . LEU A 1 74 ? 12.081 7.915 -4.261 1.00 78.12 74 LEU A C 1
ATOM 579 O O . LEU A 1 74 ? 11.835 9.041 -4.707 1.00 78.12 74 LEU A O 1
ATOM 583 N N . PRO A 1 75 ? 12.092 7.693 -2.933 1.00 67.69 75 PRO A N 1
ATOM 584 C CA . PRO A 1 75 ? 11.916 8.770 -1.967 1.00 67.69 75 PRO A CA 1
ATOM 585 C C . PRO A 1 75 ? 13.157 9.676 -1.921 1.00 67.69 75 PRO A C 1
ATOM 587 O O . PRO A 1 75 ? 14.283 9.209 -2.062 1.00 67.69 75 PRO A O 1
ATOM 590 N N . GLY A 1 76 ? 12.967 10.972 -1.654 1.00 63.22 76 GLY A N 1
ATOM 591 C CA . GLY A 1 76 ? 14.078 11.897 -1.381 1.00 63.22 76 GLY A CA 1
ATOM 592 C C . GLY A 1 76 ? 14.830 12.419 -2.610 1.00 63.22 76 GLY A C 1
ATOM 593 O O . GLY A 1 76 ? 15.742 13.229 -2.456 1.00 63.22 76 GLY A O 1
ATOM 594 N N . ILE A 1 77 ? 14.424 12.042 -3.827 1.00 62.81 77 ILE A N 1
ATOM 595 C CA . ILE A 1 77 ? 14.833 12.771 -5.032 1.00 62.81 77 ILE A CA 1
ATOM 596 C C . ILE A 1 77 ? 14.330 14.219 -4.886 1.00 62.81 77 ILE A C 1
ATOM 598 O O . ILE A 1 77 ? 13.213 14.440 -4.419 1.00 62.81 77 ILE A O 1
ATOM 602 N N . LYS A 1 78 ? 15.117 15.225 -5.303 1.00 68.25 78 LYS A N 1
ATOM 603 C CA . LYS A 1 78 ? 14.720 16.656 -5.343 1.00 68.25 78 LYS A CA 1
ATOM 604 C C . LYS A 1 78 ? 13.589 16.955 -6.357 1.00 68.25 78 LYS A C 1
ATOM 606 O O . LYS A 1 78 ? 13.560 18.029 -6.950 1.00 68.25 78 LYS A O 1
ATOM 611 N N . LYS A 1 79 ? 12.691 15.999 -6.593 1.00 79.25 79 LYS A N 1
ATOM 612 C CA . LYS A 1 79 ? 11.566 16.052 -7.523 1.00 79.25 79 LYS A CA 1
ATOM 613 C C . LYS A 1 79 ? 10.279 15.770 -6.763 1.00 79.25 79 LYS A C 1
ATOM 615 O O . LYS A 1 79 ? 10.223 14.856 -5.940 1.00 79.25 79 LYS A O 1
ATOM 620 N N . SER A 1 80 ? 9.235 16.536 -7.054 1.00 86.75 80 SER A N 1
ATOM 621 C CA . SER A 1 80 ? 7.904 16.260 -6.516 1.00 86.75 80 SER A CA 1
ATOM 622 C C . SER A 1 80 ? 7.351 14.944 -7.076 1.00 86.75 80 SER A C 1
ATOM 624 O O . SER A 1 80 ? 7.761 14.487 -8.143 1.00 86.75 80 SER A O 1
ATOM 626 N N . ASN A 1 81 ? 6.377 14.346 -6.386 1.00 89.44 81 ASN A N 1
ATOM 627 C CA . ASN A 1 81 ? 5.686 13.146 -6.874 1.00 89.44 81 ASN A CA 1
ATOM 628 C C . ASN A 1 81 ? 5.072 13.356 -8.266 1.00 89.44 81 ASN A C 1
ATOM 630 O O . ASN A 1 81 ? 5.129 12.473 -9.116 1.00 89.44 81 ASN A O 1
ATOM 634 N N . ARG A 1 82 ? 4.550 14.562 -8.521 1.00 90.69 82 ARG A N 1
ATOM 635 C CA . ARG A 1 82 ? 4.049 14.961 -9.835 1.00 90.69 82 ARG A CA 1
ATOM 636 C C . ARG A 1 82 ? 5.145 14.938 -10.899 1.00 90.69 82 ARG A C 1
ATOM 638 O O . ARG A 1 82 ? 4.923 14.371 -11.955 1.00 90.69 82 ARG A O 1
ATOM 645 N N . GLN A 1 83 ? 6.313 15.515 -10.617 1.00 90.81 83 GLN A N 1
ATOM 646 C CA . GLN A 1 83 ? 7.432 15.528 -11.566 1.00 90.81 83 GLN A CA 1
ATOM 647 C C . GLN A 1 83 ? 7.925 14.113 -11.882 1.00 90.81 83 GLN A C 1
ATOM 649 O O . GLN A 1 83 ? 8.184 13.808 -13.039 1.00 90.81 83 GLN A O 1
ATOM 654 N N . GLN A 1 84 ? 8.006 13.234 -10.878 1.00 90.56 84 GLN A N 1
ATOM 655 C CA . GLN A 1 84 ? 8.341 11.822 -11.102 1.00 90.56 84 GLN A CA 1
ATOM 656 C C . GLN A 1 84 ? 7.313 11.138 -12.015 1.00 90.56 84 GLN A C 1
ATOM 658 O O . GLN A 1 84 ? 7.684 10.379 -12.903 1.00 90.56 84 GLN A O 1
ATOM 663 N N . MET A 1 85 ? 6.024 11.445 -11.837 1.00 91.31 85 MET A N 1
ATOM 664 C CA . MET A 1 85 ? 4.960 10.908 -12.683 1.00 91.31 85 MET A CA 1
ATOM 665 C C . MET A 1 85 ? 5.011 11.462 -14.114 1.00 91.31 85 MET A C 1
ATOM 667 O O . MET A 1 85 ? 4.894 10.706 -15.068 1.00 91.31 85 MET A O 1
ATOM 671 N N . GLU A 1 86 ? 5.230 12.766 -14.281 1.00 92.12 86 GLU A N 1
ATOM 672 C CA . GLU A 1 86 ? 5.387 13.402 -15.595 1.00 92.12 86 GLU A CA 1
ATOM 673 C C . GLU A 1 86 ? 6.584 12.820 -16.364 1.00 92.12 86 GLU A C 1
ATOM 675 O O . GLU A 1 86 ? 6.469 12.527 -17.551 1.00 92.12 86 GLU A O 1
ATOM 680 N N . GLU A 1 87 ? 7.713 12.587 -15.692 1.00 90.81 87 GLU A N 1
ATOM 681 C CA . GLU A 1 87 ? 8.878 11.925 -16.289 1.00 90.81 87 GLU A CA 1
ATOM 682 C C . GLU A 1 87 ? 8.593 10.477 -16.674 1.00 90.81 87 GLU A C 1
ATOM 684 O O . GLU A 1 87 ? 8.979 10.049 -17.760 1.00 90.81 87 GLU A O 1
ATOM 689 N N . PHE A 1 88 ? 7.898 9.739 -15.808 1.00 91.38 88 PHE A N 1
ATOM 690 C CA . PHE A 1 88 ? 7.491 8.373 -16.097 1.00 91.38 88 PHE A CA 1
ATOM 691 C C . PHE A 1 88 ? 6.621 8.297 -17.358 1.00 91.38 88 PHE A C 1
ATOM 693 O O . PHE A 1 88 ? 6.905 7.500 -18.248 1.00 91.38 88 PHE A O 1
ATOM 700 N N . MET A 1 89 ? 5.620 9.172 -17.479 1.00 89.25 89 MET A N 1
ATOM 701 C CA . MET A 1 89 ? 4.729 9.208 -18.644 1.00 89.25 89 MET A CA 1
ATOM 702 C C . MET A 1 89 ? 5.427 9.615 -19.948 1.00 89.25 89 MET A C 1
ATOM 704 O O . MET A 1 89 ? 4.918 9.325 -21.027 1.00 89.25 89 MET A O 1
ATOM 708 N N . CYS A 1 90 ? 6.570 10.297 -19.860 1.00 88.81 90 CYS A N 1
ATOM 709 C CA . CYS A 1 90 ? 7.413 10.641 -21.006 1.00 88.81 90 CYS A CA 1
ATOM 710 C C . CYS A 1 90 ? 8.461 9.563 -21.330 1.00 88.81 90 CYS A C 1
ATOM 712 O O . CYS A 1 90 ? 9.246 9.746 -22.259 1.00 88.81 90 CYS A O 1
ATOM 714 N N . SER A 1 91 ? 8.520 8.481 -20.552 1.00 88.25 91 SER A N 1
ATOM 715 C CA . SER A 1 91 ? 9.446 7.371 -20.764 1.00 88.25 91 SER A CA 1
ATOM 716 C C . SER A 1 91 ? 8.777 6.212 -21.504 1.00 88.25 91 SER A C 1
ATOM 718 O O . SER A 1 91 ? 7.556 6.083 -21.497 1.00 88.25 91 SER A O 1
ATOM 720 N N . ASP A 1 92 ? 9.585 5.317 -22.072 1.00 85.75 92 ASP A N 1
ATOM 721 C CA . ASP A 1 92 ? 9.104 4.065 -22.676 1.00 85.75 92 ASP A CA 1
ATOM 722 C C . ASP A 1 92 ? 8.835 2.961 -21.628 1.00 85.75 92 ASP A C 1
ATOM 724 O O . ASP A 1 92 ? 8.516 1.819 -21.970 1.00 85.75 92 ASP A O 1
ATOM 728 N N . ALA A 1 93 ? 8.972 3.272 -20.332 1.00 88.62 93 ALA A N 1
ATOM 729 C CA . ALA A 1 93 ? 8.821 2.293 -19.267 1.00 88.62 93 ALA A CA 1
ATOM 730 C C . ALA A 1 93 ? 7.366 1.824 -19.128 1.00 88.62 93 ALA A C 1
ATOM 732 O O . ALA A 1 93 ? 6.439 2.606 -18.938 1.00 88.62 93 ALA A O 1
ATOM 733 N N . GLN A 1 94 ? 7.176 0.504 -19.129 1.00 89.50 94 GLN A N 1
ATOM 734 C CA . GLN A 1 94 ? 5.862 -0.131 -18.970 1.00 89.50 94 GLN A CA 1
ATOM 735 C C . GLN A 1 94 ? 5.568 -0.511 -17.517 1.00 89.50 94 GLN A C 1
ATOM 737 O O . GLN A 1 94 ? 4.587 -1.200 -17.236 1.00 89.50 94 GLN A O 1
ATOM 742 N N . MET A 1 95 ? 6.428 -0.109 -16.584 1.00 92.69 95 MET A N 1
ATOM 743 C CA . MET A 1 95 ? 6.289 -0.398 -15.166 1.00 92.69 95 MET A CA 1
ATOM 744 C C . MET A 1 95 ? 6.843 0.749 -14.326 1.00 92.69 95 MET A C 1
ATOM 746 O O . MET A 1 95 ? 7.955 1.210 -14.577 1.00 92.69 95 MET A O 1
ATOM 750 N N . ILE A 1 96 ? 6.106 1.135 -13.286 1.00 94.25 96 ILE A N 1
ATOM 751 C CA . ILE A 1 96 ? 6.567 2.039 -12.233 1.00 94.25 96 ILE A CA 1
ATOM 752 C C . ILE A 1 96 ? 6.612 1.310 -10.888 1.00 94.25 96 ILE A C 1
ATOM 754 O O . ILE A 1 96 ? 5.640 0.672 -10.484 1.00 94.25 96 ILE A O 1
ATOM 758 N N . VAL A 1 97 ? 7.746 1.404 -10.194 1.00 94.62 97 VAL A N 1
ATOM 759 C CA . VAL A 1 97 ? 7.938 0.887 -8.834 1.00 94.62 97 VAL A CA 1
ATOM 760 C C . VAL A 1 97 ? 7.854 2.044 -7.845 1.00 94.62 97 VAL A C 1
ATOM 762 O O . VAL A 1 97 ? 8.753 2.878 -7.766 1.00 94.62 97 VAL A O 1
ATOM 765 N N . GLU A 1 98 ? 6.767 2.092 -7.088 1.00 93.06 98 GLU A N 1
ATOM 766 C CA . GLU A 1 98 ? 6.432 3.136 -6.129 1.00 93.06 98 GLU A CA 1
ATOM 767 C C . GLU A 1 98 ? 6.934 2.776 -4.726 1.00 93.06 98 GLU A C 1
ATOM 769 O O . GLU A 1 98 ? 6.652 1.703 -4.185 1.00 93.06 98 GLU A O 1
ATOM 774 N N . CYS A 1 99 ? 7.656 3.709 -4.108 1.00 86.06 99 CYS A N 1
ATOM 775 C CA . CYS A 1 99 ? 7.979 3.681 -2.683 1.00 86.06 99 CYS A CA 1
ATOM 776 C C . CYS A 1 99 ? 7.076 4.649 -1.888 1.00 86.06 99 CYS A C 1
ATOM 778 O O . CYS A 1 99 ? 6.392 5.488 -2.473 1.00 86.06 99 CYS A O 1
ATOM 780 N N . SER A 1 100 ? 7.161 4.581 -0.552 1.00 73.56 100 SER A N 1
ATOM 781 C CA . SER A 1 100 ? 6.290 5.191 0.483 1.00 73.56 100 SER A CA 1
ATOM 782 C C . SER A 1 100 ? 5.847 6.658 0.310 1.00 73.56 100 SER A C 1
ATOM 784 O O . SER A 1 100 ? 4.917 7.104 0.978 1.00 73.56 100 SER A O 1
ATOM 786 N N . GLY A 1 101 ? 6.524 7.451 -0.526 1.00 78.69 101 GLY A N 1
ATOM 787 C CA . GLY A 1 101 ? 6.125 8.832 -0.818 1.00 78.69 101 GLY A CA 1
ATOM 788 C C . GLY A 1 101 ? 5.107 8.954 -1.955 1.00 78.69 101 GLY A C 1
ATOM 789 O O . GLY A 1 101 ? 4.205 9.792 -1.887 1.00 78.69 101 GLY A O 1
ATOM 790 N N . LEU A 1 102 ? 5.258 8.136 -2.997 1.00 81.81 102 LEU A N 1
ATOM 791 C CA . LEU A 1 102 ? 4.480 8.230 -4.231 1.00 81.81 102 LEU A CA 1
ATOM 792 C C . LEU A 1 102 ? 3.143 7.492 -4.102 1.00 81.81 102 LEU A C 1
ATOM 794 O O . LEU A 1 102 ? 2.099 8.027 -4.474 1.00 81.81 102 LEU A O 1
ATOM 798 N N . ASP A 1 103 ? 3.148 6.318 -3.475 1.00 79.75 103 ASP A N 1
ATOM 799 C CA . ASP A 1 103 ? 1.941 5.508 -3.312 1.00 79.75 103 ASP A CA 1
ATOM 800 C C . ASP A 1 103 ? 0.923 6.173 -2.361 1.00 79.75 103 ASP A C 1
ATOM 802 O O . ASP A 1 103 ? -0.265 6.268 -2.674 1.00 79.75 103 ASP A O 1
ATOM 806 N N . GLY A 1 104 ? 1.390 6.768 -1.257 1.00 84.88 104 GLY A N 1
ATOM 807 C CA . GLY A 1 104 ? 0.550 7.572 -0.370 1.00 84.88 104 GLY A CA 1
ATOM 808 C C . GLY A 1 104 ? -0.065 8.788 -1.076 1.00 84.88 104 GLY A C 1
ATOM 809 O O . GLY A 1 104 ? -1.221 9.139 -0.818 1.00 84.88 104 GLY A O 1
ATOM 810 N N . TRP A 1 105 ? 0.663 9.410 -2.011 1.00 92.19 105 TRP A N 1
ATOM 811 C CA . TRP A 1 105 ? 0.166 10.547 -2.794 1.00 92.19 105 TRP A CA 1
ATOM 812 C C . TRP A 1 105 ? -0.960 10.169 -3.756 1.00 92.19 105 TRP A C 1
ATOM 814 O O . TRP A 1 105 ? -1.840 11.003 -3.984 1.00 92.19 105 TRP A O 1
ATOM 824 N N . HIS A 1 106 ? -1.027 8.924 -4.235 1.00 94.88 106 HIS A N 1
ATOM 825 C CA . HIS A 1 106 ? -2.122 8.461 -5.095 1.00 94.88 106 HIS A CA 1
ATOM 826 C C . HIS A 1 106 ? -3.502 8.475 -4.423 1.00 94.88 106 HIS A C 1
ATOM 828 O O . HIS A 1 106 ? -4.517 8.501 -5.114 1.00 94.88 106 HIS A O 1
ATOM 834 N N . THR A 1 107 ? -3.566 8.553 -3.091 1.00 94.19 107 THR A N 1
ATOM 835 C CA . THR A 1 107 ? -4.832 8.765 -2.364 1.00 94.19 107 THR A CA 1
ATOM 836 C C . THR A 1 107 ? -5.286 10.232 -2.315 1.00 94.19 107 THR A C 1
ATOM 838 O O . THR A 1 107 ? -6.410 10.529 -1.905 1.00 94.19 107 THR A O 1
ATOM 841 N N . SER A 1 108 ? -4.434 11.175 -2.730 1.00 93.94 108 SER A N 1
ATOM 842 C CA . SER A 1 108 ? -4.792 12.592 -2.844 1.00 93.94 108 SER A CA 1
ATOM 843 C C . SER A 1 108 ? -5.659 12.857 -4.078 1.00 93.94 108 SER A C 1
ATOM 845 O O . SER A 1 108 ? -5.703 12.063 -5.018 1.00 93.94 108 SER A O 1
ATOM 847 N N . ARG A 1 109 ? -6.330 14.015 -4.118 1.00 90.81 109 ARG A N 1
ATOM 848 C CA . ARG A 1 109 ? -7.110 14.433 -5.296 1.00 90.81 109 ARG A CA 1
ATOM 849 C C . ARG A 1 109 ? -6.248 14.526 -6.558 1.00 90.81 109 ARG A C 1
ATOM 851 O O . ARG A 1 109 ? -6.715 14.173 -7.630 1.00 90.81 109 ARG A O 1
ATOM 858 N N . GLU A 1 110 ? -5.018 15.016 -6.427 1.00 92.69 110 GLU A N 1
ATOM 859 C CA . GLU A 1 110 ? -4.100 15.134 -7.559 1.00 92.69 110 GLU A CA 1
ATOM 860 C C . GLU A 1 110 ? -3.600 13.754 -7.996 1.00 92.69 110 GLU A C 1
ATOM 862 O O . GLU A 1 110 ? -3.763 13.390 -9.154 1.00 92.69 110 GLU A O 1
ATOM 867 N N . GLY A 1 111 ? -3.066 12.954 -7.069 1.00 93.38 111 GLY A N 1
ATOM 868 C CA . GLY A 1 111 ? -2.486 11.647 -7.387 1.00 93.38 111 GLY A CA 1
ATOM 869 C C . GLY A 1 111 ? -3.50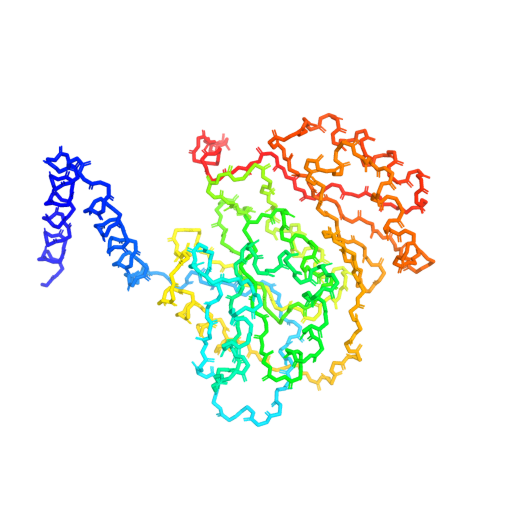2 10.616 -7.887 1.00 93.38 111 GLY A C 1
ATOM 870 O O . GLY A 1 111 ? -3.175 9.803 -8.751 1.00 93.38 111 GLY A O 1
ATOM 871 N N . SER A 1 112 ? -4.746 10.664 -7.403 1.00 94.81 112 SER A N 1
ATOM 872 C CA . SER A 1 112 ? -5.812 9.750 -7.843 1.00 94.81 112 SER A CA 1
ATOM 873 C C . SER A 1 112 ? -6.220 9.963 -9.301 1.00 94.81 112 SER A C 1
ATOM 875 O O . SER A 1 112 ? -6.612 9.005 -9.965 1.00 94.81 112 SER A O 1
ATOM 877 N N . ALA A 1 113 ? -6.071 11.181 -9.830 1.00 94.12 113 ALA A N 1
ATOM 878 C CA . ALA A 1 113 ? -6.366 11.490 -11.228 1.00 94.12 113 ALA A CA 1
ATOM 879 C C . ALA A 1 113 ? -5.397 10.807 -12.214 1.00 94.12 113 ALA A C 1
ATOM 881 O O . ALA A 1 113 ? -5.758 10.592 -13.369 1.00 94.12 113 ALA A O 1
ATOM 882 N N . TRP A 1 114 ? -4.197 10.427 -11.761 1.00 93.75 114 TRP A N 1
ATOM 883 C CA . TRP A 1 114 ? -3.205 9.723 -12.581 1.00 93.75 114 TRP A CA 1
ATOM 884 C C . TRP A 1 114 ? -3.456 8.217 -12.674 1.00 93.75 114 TRP A C 1
ATOM 886 O O . TRP A 1 114 ? -3.036 7.586 -13.641 1.00 93.75 114 TRP A O 1
ATOM 896 N N . LEU A 1 115 ? -4.158 7.625 -11.702 1.00 94.50 115 LEU A N 1
ATOM 897 C CA . LEU A 1 115 ? -4.331 6.172 -11.628 1.00 94.50 115 LEU A CA 1
ATOM 898 C C . LEU A 1 115 ? -5.031 5.568 -12.861 1.00 94.50 115 LEU A C 1
ATOM 900 O O . LEU A 1 115 ? -4.557 4.535 -13.326 1.00 94.50 115 LEU A O 1
ATOM 904 N N . PRO A 1 116 ? -6.096 6.163 -13.445 1.00 93.00 116 PRO A N 1
ATOM 905 C CA . PRO A 1 116 ? -6.693 5.627 -14.672 1.00 93.00 116 PRO A CA 1
ATOM 906 C C . PRO A 1 116 ? -5.736 5.668 -15.869 1.00 93.00 116 PRO A C 1
ATOM 908 O O . PRO A 1 116 ? -5.745 4.762 -16.697 1.00 93.00 116 PRO A O 1
ATOM 911 N N . VAL A 1 117 ? -4.887 6.698 -15.949 1.00 91.19 117 VAL A N 1
ATOM 912 C CA . VAL A 1 117 ? -3.886 6.833 -17.016 1.00 91.19 117 VAL A CA 1
ATOM 913 C C . VAL A 1 117 ? -2.822 5.746 -16.872 1.00 91.19 117 VAL A C 1
ATOM 915 O O . VAL A 1 117 ? -2.568 5.012 -17.825 1.00 91.19 117 VAL A O 1
ATOM 918 N N . LEU A 1 118 ? -2.283 5.576 -15.660 1.00 91.50 118 LEU A N 1
ATOM 919 C CA . LEU A 1 118 ? -1.343 4.503 -15.329 1.00 91.50 118 LEU A CA 1
ATOM 920 C C . LEU A 1 118 ? -1.928 3.128 -15.647 1.00 91.50 118 LEU A C 1
ATOM 922 O O . LEU A 1 118 ? -1.300 2.332 -16.341 1.00 91.50 118 LEU A O 1
ATOM 926 N N . ARG A 1 119 ? -3.167 2.870 -15.212 1.00 91.19 119 ARG A N 1
ATOM 927 C CA . ARG A 1 119 ? -3.854 1.591 -15.427 1.00 91.19 119 ARG A CA 1
ATOM 928 C C . ARG A 1 119 ? -3.951 1.213 -16.906 1.00 91.19 119 ARG A C 1
ATOM 930 O O . ARG A 1 119 ? -3.958 0.029 -17.211 1.00 91.19 119 ARG A O 1
ATOM 937 N N . ASN A 1 120 ? -3.986 2.176 -17.820 1.00 89.06 120 ASN A N 1
ATOM 938 C CA . ASN A 1 120 ? -4.079 1.894 -19.252 1.00 89.06 120 ASN A CA 1
ATOM 939 C C . ASN A 1 120 ? -2.718 1.674 -19.929 1.00 89.06 120 ASN A C 1
ATOM 941 O O . ASN A 1 120 ? -2.679 1.081 -21.003 1.00 89.06 120 ASN A O 1
ATOM 945 N N . GLN A 1 121 ? -1.619 2.148 -19.335 1.00 88.69 121 GLN A N 1
ATOM 946 C CA . GLN A 1 121 ? -0.330 2.258 -20.035 1.00 88.69 121 GLN A CA 1
ATOM 947 C C . GLN A 1 121 ? 0.813 1.489 -19.372 1.00 88.69 121 GLN A C 1
ATOM 949 O O . GLN A 1 121 ? 1.722 1.043 -20.066 1.00 88.69 121 GLN A O 1
ATOM 954 N N . ALA A 1 122 ? 0.770 1.283 -18.055 1.00 92.06 122 ALA A N 1
ATOM 955 C CA . ALA A 1 122 ? 1.893 0.704 -17.332 1.00 92.06 122 ALA A CA 1
ATOM 956 C C . ALA A 1 122 ? 1.491 -0.073 -16.089 1.00 92.06 122 ALA A C 1
ATOM 958 O O . ALA A 1 122 ? 0.523 0.284 -15.428 1.00 92.06 122 ALA A O 1
ATOM 959 N N . TYR A 1 123 ? 2.265 -1.091 -15.720 1.00 93.75 123 TYR A N 1
ATOM 960 C CA . TYR A 1 123 ? 2.116 -1.795 -14.454 1.00 93.75 123 TYR A CA 1
ATOM 961 C C . TYR A 1 123 ? 2.545 -0.928 -13.279 1.00 93.75 123 TYR A C 1
ATOM 963 O O . TYR A 1 123 ? 3.614 -0.320 -13.279 1.00 93.75 123 TYR A O 1
ATOM 971 N N . ARG A 1 124 ? 1.728 -0.941 -12.235 1.00 95.06 124 ARG A N 1
ATOM 972 C CA . ARG A 1 124 ? 1.991 -0.258 -10.982 1.00 95.06 124 ARG A CA 1
ATOM 973 C C . ARG A 1 124 ? 2.453 -1.263 -9.936 1.00 95.06 124 ARG A C 1
ATOM 975 O O . ARG A 1 124 ? 1.700 -2.157 -9.553 1.00 95.06 124 ARG A O 1
ATOM 982 N N . VAL A 1 125 ? 3.684 -1.107 -9.471 1.00 96.19 125 VAL A N 1
ATOM 983 C CA . VAL A 1 125 ? 4.309 -1.957 -8.457 1.00 96.19 125 VAL A CA 1
ATOM 984 C C . VAL A 1 125 ? 4.531 -1.139 -7.201 1.00 96.19 125 VAL A C 1
ATOM 986 O O . VAL A 1 125 ? 5.066 -0.044 -7.279 1.00 96.19 125 VAL A O 1
ATOM 989 N N . VAL A 1 126 ? 4.148 -1.653 -6.038 1.00 96.62 126 VAL A N 1
ATOM 990 C CA . VAL A 1 126 ? 4.266 -0.918 -4.771 1.00 96.62 126 VAL A CA 1
ATOM 991 C C . VAL A 1 126 ? 5.144 -1.699 -3.809 1.00 96.62 126 VAL A C 1
ATOM 993 O O . VAL A 1 126 ? 4.895 -2.874 -3.540 1.00 96.62 126 VAL A O 1
ATOM 996 N N . VAL A 1 127 ? 6.164 -1.045 -3.254 1.00 96.19 127 VAL A N 1
ATOM 997 C CA . VAL A 1 127 ? 6.912 -1.591 -2.117 1.00 96.19 127 VAL A CA 1
ATOM 998 C C . VAL A 1 127 ? 6.042 -1.449 -0.874 1.00 96.19 127 VAL A C 1
ATOM 1000 O O . VAL A 1 127 ? 5.860 -0.344 -0.386 1.00 96.19 127 VAL A O 1
ATOM 1003 N N . PHE A 1 128 ? 5.506 -2.557 -0.370 1.00 96.44 128 PHE A N 1
ATOM 1004 C CA . PHE A 1 128 ? 4.597 -2.589 0.773 1.00 96.44 128 PHE A CA 1
ATOM 1005 C C . PHE A 1 128 ? 5.375 -3.002 2.026 1.00 96.44 128 PHE A C 1
ATOM 1007 O O . PHE A 1 128 ? 5.475 -4.187 2.352 1.00 96.44 128 PHE A O 1
ATOM 1014 N N . ASP A 1 129 ? 5.984 -2.033 2.709 1.00 94.19 129 ASP A N 1
ATOM 1015 C CA . ASP A 1 129 ? 6.875 -2.274 3.851 1.00 94.19 129 ASP A CA 1
ATOM 1016 C C . ASP A 1 129 ? 6.274 -1.886 5.217 1.00 94.19 129 ASP A C 1
ATOM 1018 O O . ASP A 1 129 ? 6.995 -1.777 6.201 1.00 94.19 129 ASP A O 1
ATOM 1022 N N . GLY A 1 130 ? 4.953 -1.742 5.324 1.00 95.19 130 GLY A N 1
ATOM 1023 C CA . GLY A 1 130 ? 4.279 -1.432 6.586 1.00 95.19 130 GLY A CA 1
ATOM 1024 C C . GLY A 1 130 ? 2.804 -1.088 6.402 1.00 95.19 130 GLY A C 1
ATOM 1025 O O . GLY A 1 130 ? 2.299 -1.019 5.282 1.00 95.19 130 GLY A O 1
ATOM 1026 N N . GLY A 1 131 ? 2.105 -0.863 7.511 1.00 96.88 131 GLY A N 1
ATOM 1027 C CA . GLY A 1 131 ? 0.685 -0.519 7.538 1.00 96.88 131 GLY A CA 1
ATOM 1028 C C . GLY A 1 131 ? 0.350 0.814 6.862 1.00 96.88 131 GLY A C 1
ATOM 1029 O O . GLY A 1 131 ? -0.765 0.985 6.376 1.00 96.88 131 GLY A O 1
ATOM 1030 N N . HIS A 1 132 ? 1.302 1.740 6.748 1.00 95.69 132 HIS A N 1
ATOM 1031 C CA . HIS A 1 132 ? 1.124 2.993 6.009 1.00 95.69 132 HIS A CA 1
ATOM 1032 C C . HIS A 1 132 ? 0.813 2.811 4.521 1.00 95.69 132 HIS A C 1
ATOM 1034 O O . HIS A 1 132 ? 0.210 3.698 3.916 1.00 95.69 132 HIS A O 1
ATOM 1040 N N . HIS A 1 133 ? 1.147 1.649 3.961 1.00 96.94 133 HIS A N 1
ATOM 1041 C CA . HIS A 1 133 ? 0.811 1.264 2.597 1.00 96.94 133 HIS A CA 1
ATOM 1042 C C . HIS A 1 133 ? -0.589 0.648 2.461 1.00 96.94 133 HIS A C 1
ATOM 1044 O O . HIS A 1 133 ? -1.049 0.431 1.343 1.00 96.94 133 HIS A O 1
ATOM 1050 N N . LEU A 1 134 ? -1.308 0.378 3.559 1.00 97.88 134 LEU A N 1
ATOM 1051 C CA . LEU A 1 134 ? -2.621 -0.276 3.523 1.00 97.88 134 LEU A CA 1
ATOM 1052 C C . LEU A 1 134 ? -3.622 0.399 2.561 1.00 97.88 134 LEU A C 1
ATOM 1054 O O . LEU A 1 134 ? -4.251 -0.323 1.785 1.00 97.88 134 LEU A O 1
ATOM 1058 N N . PRO A 1 135 ? -3.744 1.745 2.509 1.00 97.56 135 PRO A N 1
ATOM 1059 C CA . PRO A 1 135 ? -4.649 2.412 1.571 1.00 97.56 135 PRO A CA 1
ATOM 1060 C C . PRO A 1 135 ? -4.305 2.152 0.104 1.00 97.56 135 PRO A C 1
ATOM 1062 O O . PRO A 1 135 ? -5.158 2.307 -0.762 1.00 97.56 135 PRO A O 1
ATOM 1065 N N . THR A 1 136 ? -3.082 1.741 -0.212 1.00 96.31 136 THR A N 1
ATOM 1066 C CA . THR A 1 136 ? -2.697 1.419 -1.583 1.00 96.31 136 THR A CA 1
ATOM 1067 C C . THR A 1 136 ? -3.401 0.159 -2.094 1.00 96.31 136 THR A C 1
ATOM 1069 O O . THR A 1 136 ? -3.659 0.077 -3.293 1.00 96.31 136 THR A O 1
ATOM 1072 N N . LEU A 1 137 ? -3.807 -0.773 -1.221 1.00 96.81 137 LEU A N 1
ATOM 1073 C CA . LEU A 1 137 ? -4.516 -1.991 -1.636 1.00 96.81 137 LEU A CA 1
ATOM 1074 C C . LEU A 1 137 ? -5.826 -1.673 -2.367 1.00 96.81 137 LEU A C 1
ATOM 1076 O O . LEU A 1 137 ? -6.048 -2.169 -3.468 1.00 96.81 137 LEU A O 1
ATOM 1080 N N . GLY A 1 138 ? -6.646 -0.761 -1.836 1.00 96.44 138 GLY A N 1
ATOM 1081 C CA . GLY A 1 138 ? -7.887 -0.350 -2.503 1.00 96.44 138 GLY A CA 1
ATOM 1082 C C . GLY A 1 138 ? -7.690 0.503 -3.763 1.00 96.44 138 GLY A C 1
ATOM 1083 O O . GLY A 1 138 ? -8.665 0.868 -4.411 1.00 96.44 138 GLY A O 1
ATOM 1084 N N . LEU A 1 139 ? -6.443 0.822 -4.129 1.00 96.50 139 LEU A N 1
ATOM 1085 C CA . LEU A 1 139 ? -6.084 1.411 -5.424 1.00 96.50 139 LEU A CA 1
ATOM 1086 C C . LEU A 1 139 ? -5.650 0.346 -6.449 1.00 96.50 139 LEU A C 1
ATOM 1088 O O . LEU A 1 139 ? -5.195 0.714 -7.531 1.00 96.50 139 LEU A O 1
ATOM 1092 N N . ALA A 1 140 ? -5.744 -0.940 -6.089 1.00 95.25 140 ALA A N 1
ATOM 1093 C CA . ALA A 1 140 ? -5.465 -2.114 -6.916 1.00 95.25 140 ALA A CA 1
ATOM 1094 C C . ALA A 1 140 ? -4.174 -1.999 -7.763 1.00 95.25 140 ALA A C 1
ATOM 1096 O O . ALA A 1 140 ? -4.246 -2.007 -8.998 1.00 95.25 140 ALA A O 1
ATOM 1097 N N . PRO A 1 141 ? -2.983 -1.852 -7.136 1.00 96.00 141 PRO A N 1
ATOM 1098 C CA . PRO A 1 141 ? -1.716 -1.953 -7.861 1.00 96.00 141 PRO A CA 1
ATOM 1099 C C . PRO A 1 141 ? -1.602 -3.331 -8.522 1.00 96.00 141 PRO A C 1
ATOM 1101 O O . PRO A 1 141 ? -2.207 -4.297 -8.071 1.00 96.00 141 PRO A O 1
ATOM 1104 N N . ASP A 1 142 ? -0.803 -3.460 -9.571 1.00 95.75 142 ASP A N 1
ATOM 1105 C CA . ASP A 1 142 ? -0.644 -4.746 -10.255 1.00 95.75 142 ASP A CA 1
ATOM 1106 C C . ASP A 1 142 ? 0.180 -5.728 -9.419 1.00 95.75 142 ASP A C 1
ATOM 1108 O O . ASP A 1 142 ? -0.092 -6.928 -9.402 1.00 95.75 142 ASP A O 1
ATOM 1112 N N . ILE A 1 143 ? 1.176 -5.212 -8.694 1.00 97.12 143 ILE A N 1
ATOM 1113 C CA . ILE A 1 143 ? 2.062 -6.005 -7.844 1.00 97.12 143 ILE A CA 1
ATOM 1114 C C . ILE A 1 143 ? 2.311 -5.254 -6.535 1.00 97.12 143 ILE A C 1
ATOM 1116 O O . ILE A 1 143 ? 2.615 -4.061 -6.543 1.00 97.12 143 ILE A O 1
ATOM 1120 N N . ILE A 1 144 ? 2.269 -5.962 -5.409 1.00 97.81 144 ILE A N 1
ATOM 1121 C CA . ILE A 1 144 ? 2.929 -5.521 -4.178 1.00 97.81 144 ILE A CA 1
ATOM 1122 C C . ILE A 1 144 ? 4.180 -6.361 -3.919 1.00 97.81 144 ILE A C 1
ATOM 1124 O O . ILE A 1 144 ? 4.156 -7.595 -3.970 1.00 97.81 144 ILE A O 1
ATOM 1128 N N . ILE A 1 145 ? 5.283 -5.677 -3.629 1.00 97.00 145 ILE A N 1
ATOM 1129 C CA . ILE A 1 145 ? 6.539 -6.278 -3.188 1.00 97.00 145 ILE A CA 1
ATOM 1130 C C . ILE A 1 145 ? 6.637 -6.068 -1.684 1.00 97.00 145 ILE A C 1
ATOM 1132 O O . ILE A 1 145 ? 6.782 -4.943 -1.214 1.00 97.00 145 ILE A O 1
ATOM 1136 N N . VAL A 1 146 ? 6.580 -7.159 -0.931 1.00 96.31 146 VAL A N 1
ATOM 1137 C CA . VAL A 1 146 ? 6.596 -7.155 0.529 1.00 96.31 146 VAL A CA 1
ATOM 1138 C C . VAL A 1 146 ? 7.993 -7.529 1.029 1.00 96.31 146 VAL A C 1
ATOM 1140 O O . VAL A 1 146 ? 8.341 -8.716 1.049 1.00 96.31 146 VAL A O 1
ATOM 1143 N N . PRO A 1 147 ? 8.831 -6.562 1.441 1.00 93.44 147 PRO A N 1
ATOM 1144 C CA . PRO A 1 147 ? 10.083 -6.879 2.103 1.00 93.44 147 PRO A CA 1
ATOM 1145 C C . PRO A 1 147 ? 9.804 -7.465 3.492 1.00 93.44 147 PRO A C 1
ATOM 1147 O O . PRO A 1 147 ? 9.422 -6.763 4.429 1.00 93.44 147 PRO A O 1
ATOM 1150 N N . SER A 1 148 ? 10.000 -8.774 3.610 1.00 92.31 148 SER A N 1
ATOM 1151 C CA . SER A 1 148 ? 9.647 -9.569 4.777 1.00 92.31 148 SER A CA 1
ATOM 1152 C C . SER A 1 148 ? 10.837 -9.781 5.705 1.00 92.31 148 SER A C 1
ATOM 1154 O O . SER A 1 148 ? 11.939 -10.146 5.280 1.00 92.31 148 SER A O 1
ATOM 1156 N N . PHE A 1 149 ? 10.598 -9.602 7.000 1.00 91.44 149 PHE A N 1
ATOM 1157 C CA . PHE A 1 149 ? 11.491 -10.041 8.060 1.00 91.44 149 PHE A CA 1
ATOM 1158 C C . PHE A 1 149 ? 10.676 -10.701 9.170 1.00 91.44 149 PHE A C 1
ATOM 1160 O O . PHE A 1 149 ? 9.755 -10.098 9.716 1.00 91.44 149 PHE A O 1
ATOM 1167 N N . ARG A 1 150 ? 11.003 -11.961 9.487 1.00 88.75 150 ARG A N 1
ATOM 1168 C CA . ARG A 1 150 ? 10.323 -12.766 10.520 1.00 88.75 150 ARG A CA 1
ATOM 1169 C C . ARG A 1 150 ? 8.790 -12.788 10.396 1.00 88.75 150 ARG A C 1
ATOM 1171 O O . ARG A 1 150 ? 8.086 -12.741 11.398 1.00 88.75 150 ARG A O 1
ATOM 1178 N N . GLY A 1 151 ? 8.283 -12.847 9.165 1.00 91.00 151 GLY A N 1
ATOM 1179 C CA . GLY A 1 151 ? 6.846 -12.916 8.889 1.00 91.00 151 GLY A CA 1
ATOM 1180 C C . GLY A 1 151 ? 6.124 -11.567 8.852 1.00 91.00 151 GLY A C 1
ATOM 1181 O O . GLY A 1 151 ? 4.904 -11.561 8.726 1.00 91.00 151 GLY A O 1
ATOM 1182 N N . TYR A 1 152 ? 6.840 -10.440 8.913 1.00 94.62 152 TYR A N 1
ATOM 1183 C CA . TYR A 1 152 ? 6.254 -9.099 8.824 1.00 94.62 152 TYR A CA 1
ATOM 1184 C C . TYR A 1 152 ? 6.799 -8.307 7.638 1.00 94.62 152 TYR A C 1
ATOM 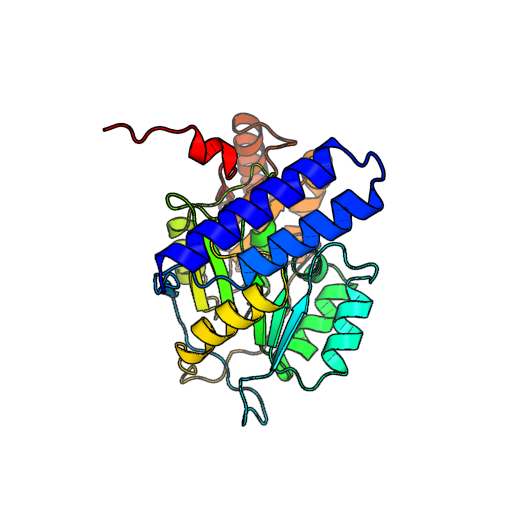1186 O O . TYR A 1 152 ? 8.000 -8.336 7.368 1.00 94.62 152 TYR A O 1
ATOM 1194 N N . ALA A 1 153 ? 5.925 -7.526 7.009 1.00 95.44 153 ALA A N 1
ATOM 1195 C CA . ALA A 1 153 ? 6.283 -6.333 6.259 1.00 95.44 153 ALA A CA 1
ATOM 1196 C C . ALA A 1 153 ? 6.696 -5.241 7.256 1.00 95.44 153 ALA A C 1
ATOM 1198 O O . ALA A 1 153 ? 5.885 -4.852 8.102 1.00 95.44 153 ALA A O 1
ATOM 1199 N N . VAL A 1 154 ? 7.952 -4.786 7.208 1.00 90.06 154 VAL A N 1
ATOM 1200 C CA . VAL A 1 154 ? 8.469 -3.797 8.172 1.00 90.06 154 VAL A CA 1
ATOM 1201 C C . VAL A 1 154 ? 9.358 -2.726 7.555 1.00 90.06 154 VAL A C 1
ATOM 1203 O O . VAL A 1 154 ? 10.346 -2.998 6.860 1.00 90.06 154 VAL A O 1
ATOM 1206 N N . HIS A 1 155 ? 9.085 -1.486 7.959 1.00 87.44 155 HIS A N 1
ATOM 1207 C CA . HIS A 1 155 ? 9.931 -0.349 7.670 1.00 87.44 155 HIS A CA 1
ATOM 1208 C C . HIS A 1 155 ? 11.151 -0.371 8.608 1.00 87.44 155 HIS A C 1
ATOM 1210 O O . HIS A 1 155 ? 11.158 -0.987 9.684 1.00 87.44 155 HIS A O 1
ATOM 1216 N N . GLY A 1 156 ? 12.227 0.309 8.209 1.00 83.06 156 GLY A N 1
ATOM 1217 C CA . GLY A 1 156 ? 13.414 0.466 9.058 1.00 83.06 156 GLY A CA 1
ATOM 1218 C C . GLY A 1 156 ? 13.142 1.296 10.320 1.00 83.06 156 GLY A C 1
ATOM 1219 O O . GLY A 1 156 ? 13.754 1.060 11.360 1.00 83.06 156 GLY A O 1
ATOM 1220 N N . TYR A 1 157 ? 12.193 2.235 10.242 1.00 82.38 157 TYR A N 1
ATOM 1221 C CA . TYR A 1 157 ? 11.932 3.224 11.295 1.00 82.38 157 TYR A CA 1
ATOM 1222 C C . TYR A 1 157 ? 10.469 3.328 11.753 1.00 82.38 157 TYR A C 1
ATOM 1224 O O . TYR A 1 157 ? 10.258 3.610 12.933 1.00 82.38 157 TYR A O 1
ATOM 1232 N N . MET A 1 158 ? 9.480 3.094 10.879 1.00 89.12 158 MET A N 1
ATOM 1233 C CA . MET A 1 158 ? 8.058 3.214 11.231 1.00 89.12 158 MET A CA 1
ATOM 1234 C C . MET A 1 158 ? 7.615 2.028 12.080 1.00 89.12 158 MET A C 1
ATOM 1236 O O . MET A 1 158 ? 7.961 0.887 11.780 1.00 89.12 158 MET A O 1
ATOM 1240 N N . GLN A 1 159 ? 6.897 2.313 13.167 1.00 92.94 159 GLN A N 1
ATOM 1241 C CA . GLN A 1 159 ? 6.352 1.313 14.085 1.00 92.94 159 GLN A CA 1
ATOM 1242 C C . GLN A 1 159 ? 4.951 0.916 13.634 1.00 92.94 159 GLN A C 1
ATOM 1244 O O . GLN A 1 159 ? 3.981 1.183 14.324 1.00 92.94 159 GLN A O 1
ATOM 1249 N N . ASP A 1 160 ? 4.829 0.342 12.451 1.00 96.25 160 ASP A N 1
ATOM 1250 C CA . ASP A 1 160 ? 3.531 0.059 11.845 1.00 96.25 160 ASP A CA 1
ATOM 1251 C C . ASP A 1 160 ? 3.529 -1.264 11.076 1.00 96.25 160 ASP A C 1
ATOM 1253 O O . ASP A 1 160 ? 2.712 -1.448 10.175 1.00 96.25 160 ASP A O 1
ATOM 1257 N N . GLY A 1 161 ? 4.444 -2.177 11.405 1.00 96.81 161 GLY A N 1
ATOM 1258 C CA . GLY A 1 161 ? 4.624 -3.422 10.677 1.00 96.81 161 GLY A CA 1
ATOM 1259 C C . GLY A 1 161 ? 3.366 -4.283 10.618 1.00 96.81 161 GLY A C 1
ATOM 1260 O O . GLY A 1 161 ? 2.550 -4.320 11.538 1.00 96.81 161 GLY A O 1
ATOM 1261 N N . MET A 1 162 ? 3.223 -5.001 9.512 1.00 98.12 162 MET A N 1
ATOM 1262 C CA . MET A 1 162 ? 2.023 -5.762 9.183 1.00 98.12 162 MET A CA 1
ATOM 1263 C C . MET A 1 162 ? 2.413 -7.205 8.889 1.00 98.12 162 MET A C 1
ATOM 1265 O O . MET A 1 162 ? 3.392 -7.446 8.178 1.00 98.12 162 MET A O 1
ATOM 1269 N N . ARG A 1 163 ? 1.695 -8.183 9.445 1.00 97.19 163 ARG A N 1
ATOM 1270 C CA . ARG A 1 163 ? 2.030 -9.587 9.192 1.00 97.19 163 ARG A CA 1
ATOM 1271 C C . ARG A 1 163 ? 1.780 -9.948 7.728 1.00 97.19 163 ARG A C 1
ATOM 1273 O O . ARG A 1 163 ? 0.771 -9.561 7.144 1.00 97.19 163 ARG A O 1
ATOM 1280 N N . VAL A 1 164 ? 2.695 -10.717 7.144 1.00 96.31 164 VAL A N 1
ATOM 1281 C CA . VAL A 1 164 ? 2.640 -11.150 5.737 1.00 96.31 164 VAL A CA 1
ATOM 1282 C C . VAL A 1 164 ? 1.402 -12.005 5.467 1.00 96.31 164 VAL A C 1
ATOM 1284 O O . VAL A 1 164 ? 0.755 -11.835 4.438 1.00 96.31 164 VAL A O 1
ATOM 1287 N N . ASP A 1 165 ? 1.042 -12.891 6.394 1.00 96.56 165 ASP A N 1
ATOM 1288 C CA . ASP A 1 165 ? -0.170 -13.706 6.283 1.00 96.56 165 ASP A CA 1
ATOM 1289 C C . ASP A 1 165 ? -1.448 -12.865 6.355 1.00 96.56 165 ASP A C 1
ATOM 1291 O O . ASP A 1 165 ? -2.385 -13.134 5.610 1.00 96.56 165 ASP A O 1
ATOM 1295 N N . LYS A 1 166 ? -1.463 -11.796 7.157 1.00 98.06 166 LYS A N 1
ATOM 1296 C CA . LYS A 1 166 ? -2.589 -10.862 7.193 1.00 98.06 166 LYS A CA 1
ATOM 1297 C C . LYS A 1 166 ? -2.754 -10.097 5.880 1.00 98.06 166 LYS A C 1
ATOM 1299 O O . LYS A 1 166 ? -3.877 -9.912 5.425 1.00 98.06 166 LYS A O 1
ATOM 1304 N N . ILE A 1 167 ? -1.656 -9.678 5.245 1.00 98.31 167 ILE A N 1
ATOM 1305 C CA . ILE A 1 167 ? -1.704 -9.048 3.912 1.00 98.31 167 ILE A CA 1
ATOM 1306 C C . ILE A 1 167 ? -2.307 -10.025 2.891 1.00 98.31 167 ILE A C 1
ATOM 1308 O O . ILE A 1 167 ? -3.199 -9.647 2.132 1.00 98.31 167 ILE A O 1
ATOM 1312 N N . LEU A 1 168 ? -1.861 -11.285 2.907 1.00 96.94 168 LEU A N 1
ATOM 1313 C CA . LEU A 1 168 ? -2.382 -12.336 2.032 1.00 96.94 168 LEU A CA 1
ATOM 1314 C C . LEU A 1 168 ? -3.877 -12.601 2.268 1.00 96.94 168 LEU A C 1
ATOM 1316 O O . LEU A 1 168 ? -4.639 -12.701 1.307 1.00 96.94 168 LEU A O 1
ATOM 1320 N N . GLU A 1 169 ? -4.299 -12.688 3.532 1.00 97.25 169 GLU A N 1
ATOM 1321 C CA . GLU A 1 169 ? -5.703 -12.857 3.922 1.00 97.25 169 GLU A CA 1
ATOM 1322 C C . GLU A 1 169 ? -6.565 -11.732 3.344 1.00 97.25 169 GLU A C 1
ATOM 1324 O O . GLU A 1 169 ? -7.582 -11.996 2.708 1.00 97.25 169 GLU A O 1
ATOM 1329 N N . ILE A 1 170 ? -6.123 -10.483 3.506 1.00 97.75 170 ILE A N 1
ATOM 1330 C CA . ILE A 1 170 ? -6.836 -9.305 3.013 1.00 97.75 170 ILE A CA 1
ATOM 1331 C C . ILE A 1 170 ? -6.955 -9.333 1.490 1.00 97.75 170 ILE A C 1
ATOM 1333 O O . ILE A 1 170 ? -8.056 -9.150 0.977 1.00 97.75 170 ILE A O 1
ATOM 1337 N N . LEU A 1 171 ? -5.861 -9.580 0.762 1.00 96.25 171 LEU A N 1
ATOM 1338 C CA . LEU A 1 171 ? -5.881 -9.651 -0.705 1.00 96.25 171 LEU A CA 1
ATOM 1339 C C . LEU A 1 171 ? -6.820 -10.745 -1.217 1.00 96.25 171 LEU A C 1
ATOM 1341 O O . LEU A 1 171 ? -7.584 -10.510 -2.150 1.00 96.25 171 LEU A O 1
ATOM 1345 N N . THR A 1 172 ? -6.786 -11.913 -0.574 1.00 94.50 172 THR A N 1
ATOM 1346 C CA . THR A 1 172 ? -7.628 -13.055 -0.943 1.00 94.50 172 THR A CA 1
ATOM 1347 C C . THR A 1 172 ? -9.101 -12.756 -0.676 1.00 94.50 172 THR A C 1
ATOM 1349 O O . THR A 1 172 ? -9.933 -12.988 -1.545 1.00 94.50 172 THR A O 1
ATOM 1352 N N . ALA A 1 173 ? -9.428 -12.209 0.500 1.00 94.88 173 ALA A N 1
ATOM 1353 C CA . ALA A 1 173 ? -10.805 -11.903 0.886 1.00 94.88 173 ALA A CA 1
ATOM 1354 C C . ALA A 1 173 ? -11.417 -10.769 0.052 1.00 94.88 173 ALA A C 1
ATOM 1356 O O . ALA A 1 173 ? -12.598 -10.807 -0.268 1.00 94.88 173 ALA A O 1
ATOM 1357 N N . SER A 1 174 ? -10.614 -9.766 -0.307 1.00 93.56 174 SER A N 1
ATOM 1358 C CA . SER A 1 174 ? -11.075 -8.603 -1.076 1.00 93.56 174 SER A CA 1
ATOM 1359 C C . SER A 1 174 ? -11.042 -8.789 -2.590 1.00 93.56 174 SER A C 1
ATOM 1361 O O . SER A 1 174 ? -11.444 -7.875 -3.310 1.00 93.56 174 SER A O 1
ATOM 1363 N N . HIS A 1 175 ? -10.565 -9.943 -3.071 1.00 92.50 175 HIS A N 1
ATOM 1364 C CA . HIS A 1 175 ? -10.420 -10.261 -4.494 1.00 92.50 175 HIS A CA 1
ATOM 1365 C C . HIS A 1 175 ? -9.723 -9.150 -5.298 1.00 92.50 175 HIS A C 1
ATOM 1367 O O . HIS A 1 175 ? -10.011 -8.941 -6.476 1.00 92.50 175 HIS A O 1
ATOM 1373 N N . ILE A 1 176 ? -8.794 -8.419 -4.671 1.00 92.75 176 ILE A N 1
ATOM 1374 C CA . ILE A 1 176 ? -8.052 -7.367 -5.365 1.00 92.75 176 ILE A CA 1
ATOM 1375 C C . ILE A 1 176 ? -7.169 -8.036 -6.436 1.00 92.75 176 ILE A C 1
ATOM 1377 O O . ILE A 1 176 ? -6.442 -8.986 -6.115 1.00 92.75 176 ILE A O 1
ATOM 1381 N N . PRO A 1 177 ? -7.172 -7.543 -7.692 1.00 93.00 177 PRO A N 1
ATOM 1382 C CA . PRO A 1 177 ? -6.358 -8.064 -8.788 1.00 93.00 177 PRO A CA 1
ATOM 1383 C C . PRO A 1 177 ? -4.903 -7.579 -8.664 1.00 93.00 177 PRO A C 1
ATOM 1385 O O . PRO A 1 177 ? -4.376 -6.892 -9.539 1.00 93.00 177 PRO A O 1
ATOM 1388 N N . THR A 1 178 ? -4.268 -7.906 -7.539 1.00 95.19 178 THR A N 1
ATOM 1389 C CA . THR A 1 178 ? -2.893 -7.540 -7.187 1.00 95.19 178 THR A CA 1
ATOM 1390 C C . THR A 1 178 ? -2.099 -8.806 -6.918 1.00 95.19 178 THR A C 1
ATOM 1392 O O . THR A 1 178 ? -2.437 -9.565 -6.013 1.00 95.19 178 THR A O 1
ATOM 1395 N N . ALA A 1 179 ? -1.000 -9.021 -7.637 1.00 96.81 179 ALA A N 1
ATOM 1396 C CA . ALA A 1 179 ? -0.058 -10.076 -7.286 1.00 96.81 179 ALA A CA 1
ATOM 1397 C C . ALA A 1 179 ? 0.751 -9.682 -6.039 1.00 96.81 179 ALA A C 1
ATOM 1399 O O . ALA A 1 179 ? 1.184 -8.540 -5.890 1.00 96.81 179 ALA A O 1
ATOM 1400 N N . MET A 1 180 ? 0.999 -10.638 -5.147 1.00 97.25 180 MET A N 1
ATOM 1401 C CA . MET A 1 180 ? 1.823 -10.441 -3.957 1.00 97.25 180 MET A CA 1
ATOM 1402 C C . MET A 1 180 ? 3.090 -11.278 -4.043 1.00 97.25 180 MET A C 1
ATOM 1404 O O . MET A 1 180 ? 3.047 -12.513 -4.070 1.00 97.25 180 MET A O 1
ATOM 1408 N N . ALA A 1 181 ? 4.224 -10.590 -3.996 1.00 96.44 181 ALA A N 1
ATOM 1409 C CA . ALA A 1 181 ? 5.537 -11.196 -3.889 1.00 96.44 181 ALA A CA 1
ATOM 1410 C C . ALA A 1 181 ? 6.208 -10.753 -2.591 1.00 96.44 181 ALA A C 1
ATOM 1412 O O . ALA A 1 181 ? 6.224 -9.570 -2.266 1.00 96.44 181 ALA A O 1
ATOM 1413 N N . THR A 1 182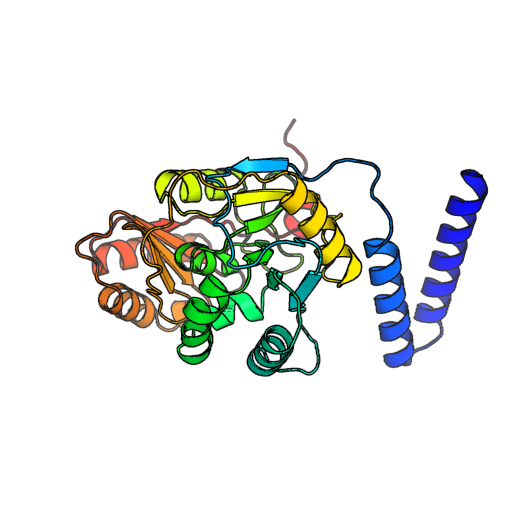 ? 6.812 -11.679 -1.855 1.00 94.38 182 THR A N 1
ATOM 1414 C CA . THR A 1 182 ? 7.693 -11.328 -0.736 1.00 94.38 182 THR A CA 1
ATOM 1415 C C . THR A 1 182 ? 9.138 -11.376 -1.180 1.00 94.38 182 THR A C 1
ATOM 1417 O O . THR A 1 182 ? 9.490 -12.269 -1.943 1.00 94.38 182 THR A O 1
ATOM 1420 N N . VAL A 1 183 ? 9.984 -10.517 -0.625 1.00 92.50 183 VAL A N 1
ATOM 1421 C CA . VAL A 1 183 ? 11.447 -10.620 -0.722 1.00 92.50 183 VAL A CA 1
ATOM 1422 C C . VAL A 1 183 ? 12.065 -10.502 0.663 1.00 92.50 183 VAL A C 1
ATOM 1424 O O . VAL A 1 183 ? 11.452 -9.934 1.563 1.00 92.50 183 VAL A O 1
ATOM 1427 N N . SER A 1 184 ? 13.284 -10.999 0.858 1.00 88.88 184 SER A N 1
ATOM 1428 C CA . SER A 1 184 ? 14.031 -10.735 2.093 1.00 88.88 184 SER A CA 1
ATOM 1429 C C . SER A 1 184 ? 14.159 -9.226 2.341 1.00 88.88 184 SER A C 1
ATOM 1431 O O . SER A 1 184 ? 14.528 -8.474 1.434 1.00 88.88 184 SER A O 1
ATOM 1433 N N . ARG A 1 185 ? 13.900 -8.764 3.575 1.00 86.56 185 ARG A N 1
ATOM 1434 C CA . ARG A 1 185 ? 14.022 -7.340 3.945 1.00 86.56 185 ARG A CA 1
ATOM 1435 C C . ARG A 1 185 ? 15.400 -6.752 3.641 1.00 86.56 185 ARG A C 1
ATOM 1437 O O . ARG A 1 185 ? 15.489 -5.566 3.329 1.00 86.56 185 ARG A O 1
ATOM 1444 N N . TRP A 1 186 ? 16.438 -7.580 3.726 1.00 83.88 186 TRP A N 1
ATOM 1445 C CA . TRP A 1 186 ? 17.830 -7.226 3.445 1.00 83.88 186 TRP A CA 1
ATOM 1446 C C . TRP A 1 186 ? 18.094 -7.048 1.950 1.00 83.88 186 TRP A C 1
ATOM 1448 O O . TRP A 1 186 ? 18.933 -6.250 1.559 1.00 83.88 186 TRP A O 1
ATOM 1458 N N . ARG A 1 187 ? 17.340 -7.754 1.105 1.00 81.88 187 ARG A N 1
ATOM 1459 C CA . ARG A 1 187 ? 17.473 -7.669 -0.349 1.00 81.88 187 ARG A CA 1
ATOM 1460 C C . ARG A 1 187 ? 16.875 -6.385 -0.915 1.00 81.88 187 ARG A C 1
ATOM 1462 O O . ARG A 1 187 ? 17.392 -5.862 -1.897 1.00 81.88 187 ARG A O 1
ATOM 1469 N N . LEU A 1 188 ? 15.786 -5.895 -0.320 1.00 84.00 188 LEU A N 1
ATOM 1470 C CA . LEU A 1 188 ? 15.116 -4.690 -0.798 1.00 84.00 188 LEU A CA 1
ATOM 1471 C C . LEU A 1 188 ? 15.816 -3.439 -0.269 1.00 84.00 188 LEU A C 1
ATOM 1473 O O . LEU A 1 188 ? 15.582 -2.979 0.855 1.00 84.00 188 LEU A O 1
ATOM 1477 N N . VAL A 1 189 ? 16.646 -2.877 -1.137 1.00 82.31 189 VAL A N 1
ATOM 1478 C CA . VAL A 1 189 ? 17.278 -1.574 -0.969 1.00 82.31 189 VAL A CA 1
ATOM 1479 C C . VAL A 1 189 ? 16.536 -0.599 -1.878 1.00 82.31 189 VAL A C 1
ATOM 1481 O O . VAL A 1 189 ? 16.251 -0.930 -3.025 1.00 82.31 189 VAL A O 1
ATOM 1484 N N . LYS A 1 190 ? 16.178 0.592 -1.385 1.00 83.56 190 LYS A N 1
ATOM 1485 C CA . LYS A 1 190 ? 15.457 1.605 -2.181 1.00 83.56 190 LYS A CA 1
ATOM 1486 C C . LYS A 1 190 ? 16.430 2.322 -3.139 1.00 83.56 190 LYS A C 1
ATOM 1488 O O . LYS A 1 190 ? 16.654 3.518 -3.001 1.00 83.56 190 LYS A O 1
ATOM 1493 N N . THR A 1 191 ? 17.028 1.568 -4.064 1.00 84.25 191 THR A N 1
ATOM 1494 C CA . THR A 1 191 ? 17.839 2.054 -5.193 1.00 84.25 191 THR A CA 1
ATOM 1495 C C . THR A 1 191 ? 17.259 1.559 -6.512 1.00 84.25 191 THR A C 1
ATOM 1497 O O . THR A 1 191 ? 16.594 0.520 -6.549 1.00 84.25 191 THR A O 1
ATOM 1500 N N . ASP A 1 192 ? 17.539 2.274 -7.604 1.00 85.94 192 ASP A N 1
ATOM 1501 C CA . ASP A 1 192 ? 17.043 1.921 -8.939 1.00 85.94 192 ASP A CA 1
ATOM 1502 C C . ASP A 1 192 ? 17.439 0.495 -9.328 1.00 85.94 192 ASP A C 1
ATOM 1504 O O . ASP A 1 192 ? 16.594 -0.322 -9.686 1.00 85.94 192 ASP A O 1
ATOM 1508 N N . SER A 1 193 ? 18.722 0.156 -9.179 1.00 85.06 193 SER A N 1
ATOM 1509 C CA . SER A 1 193 ? 19.258 -1.153 -9.562 1.00 85.06 193 SER A CA 1
ATOM 1510 C C . SER A 1 193 ? 18.606 -2.311 -8.796 1.00 85.06 193 SER A C 1
ATOM 1512 O O . SER A 1 193 ? 18.231 -3.319 -9.402 1.00 85.06 193 SER A O 1
ATOM 1514 N N . SER A 1 194 ? 18.422 -2.163 -7.480 1.00 87.12 194 SER A N 1
ATOM 1515 C CA . SER A 1 194 ? 17.793 -3.181 -6.630 1.00 87.12 194 SER A CA 1
ATOM 1516 C C . SER A 1 194 ? 16.314 -3.360 -6.980 1.00 87.12 194 SER A C 1
ATOM 1518 O O . SER A 1 194 ? 15.868 -4.482 -7.240 1.00 87.12 194 SER A O 1
ATOM 1520 N N . LEU A 1 195 ? 15.559 -2.260 -7.056 1.00 91.06 195 LEU A N 1
ATOM 1521 C CA . LEU A 1 195 ? 14.121 -2.292 -7.318 1.00 91.06 195 LEU A CA 1
ATOM 1522 C C . LEU A 1 195 ? 13.796 -2.780 -8.733 1.00 91.06 195 LEU A C 1
ATOM 1524 O O . LEU A 1 195 ? 12.887 -3.597 -8.887 1.00 91.06 195 LEU A O 1
ATOM 1528 N N . GLN A 1 196 ? 14.550 -2.356 -9.751 1.00 91.31 196 GLN A N 1
ATOM 1529 C CA . GLN A 1 196 ? 14.381 -2.851 -11.121 1.00 91.31 196 GLN A CA 1
ATOM 1530 C C . GLN A 1 196 ? 14.692 -4.348 -11.213 1.00 91.31 196 GLN A C 1
ATOM 1532 O O . GLN A 1 196 ? 13.926 -5.100 -11.814 1.00 91.31 196 GLN A O 1
ATOM 1537 N N . SER A 1 197 ? 15.784 -4.803 -10.587 1.00 89.50 197 SER A N 1
ATOM 1538 C CA . SER A 1 197 ? 16.179 -6.217 -10.588 1.00 89.50 197 SER A CA 1
ATOM 1539 C C . SER A 1 197 ? 15.120 -7.111 -9.935 1.00 89.50 197 SER A C 1
ATOM 1541 O O . SER A 1 197 ? 14.683 -8.097 -10.531 1.00 89.50 197 SER A O 1
ATOM 1543 N N . ILE A 1 198 ? 14.644 -6.732 -8.743 1.00 91.12 198 ILE A N 1
ATOM 1544 C CA . ILE A 1 198 ? 13.595 -7.466 -8.022 1.00 91.12 198 ILE A CA 1
ATOM 1545 C C . ILE A 1 198 ? 12.289 -7.476 -8.823 1.00 91.12 198 ILE A C 1
ATOM 1547 O O . ILE A 1 198 ? 11.671 -8.528 -8.983 1.00 91.12 198 ILE A O 1
ATOM 1551 N N . SER A 1 199 ? 11.874 -6.321 -9.344 1.00 92.81 199 SER A N 1
ATOM 1552 C CA . SER A 1 199 ? 10.608 -6.202 -10.073 1.00 92.81 199 SER A CA 1
ATOM 1553 C C . SER A 1 199 ? 10.632 -7.007 -11.369 1.00 92.81 199 SER A C 1
ATOM 1555 O O . SER A 1 199 ? 9.661 -7.695 -11.670 1.00 92.81 199 SER A O 1
ATOM 1557 N N . ARG A 1 200 ? 11.763 -7.020 -12.087 1.00 91.62 200 ARG A N 1
ATOM 1558 C CA . ARG A 1 200 ? 11.953 -7.848 -13.286 1.00 91.62 200 ARG A CA 1
ATOM 1559 C C . ARG A 1 200 ? 11.908 -9.342 -12.969 1.00 91.62 200 ARG A C 1
ATOM 1561 O O . ARG A 1 200 ? 11.270 -10.095 -13.698 1.00 91.62 200 ARG A O 1
ATOM 1568 N N . GLU A 1 201 ? 12.548 -9.778 -11.881 1.00 90.88 201 GLU A N 1
ATOM 1569 C CA . GLU A 1 201 ? 12.479 -11.177 -11.432 1.00 90.88 201 GLU A CA 1
ATOM 1570 C C . GLU A 1 201 ? 11.035 -11.606 -11.149 1.00 90.88 201 GLU A C 1
ATOM 1572 O O . GLU A 1 201 ? 10.618 -12.679 -11.583 1.00 90.88 201 GLU A O 1
ATOM 1577 N N . ILE A 1 202 ? 10.269 -10.768 -10.448 1.00 92.50 202 ILE A N 1
ATOM 1578 C CA . ILE A 1 202 ? 8.869 -11.047 -10.115 1.00 92.50 202 ILE A CA 1
ATOM 1579 C C . ILE A 1 202 ? 8.012 -11.064 -11.382 1.00 92.50 202 ILE A C 1
ATOM 1581 O O . ILE A 1 202 ? 7.274 -12.018 -11.607 1.00 92.50 202 ILE A O 1
ATOM 1585 N N . LEU A 1 203 ? 8.146 -10.053 -12.241 1.00 90.69 203 LEU A N 1
ATOM 1586 C CA . LEU A 1 203 ? 7.370 -9.914 -13.473 1.00 90.69 203 LEU A CA 1
ATOM 1587 C C . LEU A 1 203 ? 7.556 -11.096 -14.434 1.00 90.69 203 LEU A C 1
ATOM 1589 O 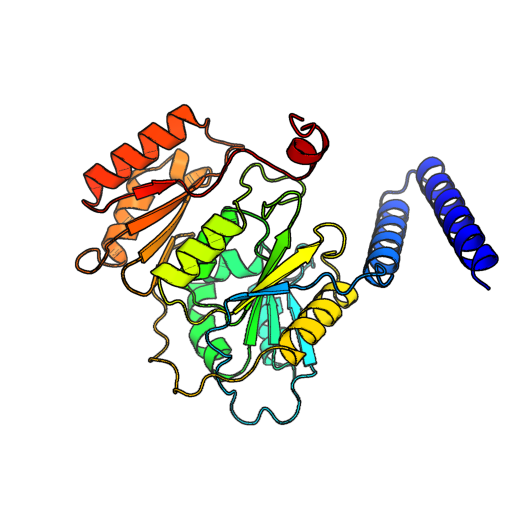O . LEU A 1 203 ? 6.601 -11.515 -15.085 1.00 90.69 203 LEU A O 1
ATOM 1593 N N . ASN A 1 204 ? 8.765 -11.657 -14.502 1.00 89.25 204 ASN A N 1
ATOM 1594 C CA . ASN A 1 204 ? 9.071 -12.827 -15.331 1.00 89.25 204 ASN A CA 1
ATOM 1595 C C . ASN A 1 204 ? 8.456 -14.132 -14.803 1.00 89.25 204 ASN A C 1
ATOM 1597 O O . ASN A 1 204 ? 8.456 -15.134 -15.512 1.00 89.25 204 ASN A O 1
ATOM 1601 N N . ARG A 1 205 ? 7.959 -14.137 -13.562 1.00 90.88 205 ARG A N 1
ATOM 1602 C CA . ARG A 1 205 ? 7.326 -15.293 -12.913 1.00 90.88 205 ARG A CA 1
ATOM 1603 C C . ARG A 1 205 ? 5.805 -15.180 -12.834 1.00 90.88 205 ARG A C 1
ATOM 1605 O O . ARG A 1 205 ? 5.176 -16.078 -12.284 1.00 90.88 205 ARG A O 1
ATOM 1612 N N . LEU A 1 206 ? 5.237 -14.071 -13.307 1.00 91.06 206 LEU A N 1
ATOM 1613 C CA . LEU A 1 206 ? 3.804 -13.820 -13.280 1.00 91.06 206 LEU A CA 1
ATOM 1614 C C . LEU A 1 206 ? 3.192 -14.053 -14.661 1.00 91.06 206 LEU A C 1
ATOM 1616 O O . LEU A 1 206 ? 3.610 -13.462 -15.668 1.00 91.06 206 LEU A O 1
ATOM 1620 N N . ASP A 1 207 ? 2.152 -14.877 -14.661 1.00 90.88 207 ASP A N 1
ATOM 1621 C CA . ASP A 1 207 ? 1.286 -15.099 -15.807 1.00 90.88 207 ASP A CA 1
ATOM 1622 C C . ASP A 1 207 ? 0.276 -13.960 -15.966 1.00 90.88 207 ASP A C 1
ATOM 1624 O O . ASP A 1 207 ? 0.064 -13.134 -15.072 1.00 90.88 207 ASP A O 1
ATOM 1628 N N . PHE A 1 208 ? -0.332 -13.898 -17.146 1.00 90.56 208 PHE A N 1
ATOM 1629 C CA . PHE A 1 208 ? -1.444 -12.991 -17.396 1.00 90.56 208 PHE A CA 1
ATOM 1630 C C . PHE A 1 208 ? -2.747 -13.579 -16.850 1.00 90.56 208 PHE A C 1
ATOM 1632 O O . PHE A 1 208 ? -2.906 -14.795 -16.825 1.00 90.56 208 PHE A O 1
ATOM 1639 N N . ALA A 1 209 ? -3.672 -12.713 -16.447 1.00 88.12 209 ALA A N 1
ATOM 1640 C CA . ALA A 1 209 ? -5.041 -13.110 -16.160 1.00 88.12 209 ALA A CA 1
ATOM 1641 C C . ALA A 1 209 ? -5.734 -13.603 -17.443 1.00 88.12 209 ALA A C 1
ATOM 1643 O O . ALA A 1 209 ? -5.455 -13.106 -18.544 1.00 88.12 209 ALA A O 1
ATOM 1644 N N . ASP A 1 210 ? -6.627 -14.577 -17.281 1.00 83.19 210 ASP A N 1
ATOM 1645 C CA . ASP A 1 210 ? -7.440 -15.125 -18.372 1.00 83.19 210 ASP A CA 1
ATOM 1646 C C . ASP A 1 210 ? -8.611 -14.202 -18.734 1.00 83.19 210 ASP A C 1
ATOM 1648 O O . ASP A 1 210 ? -9.025 -14.141 -19.892 1.00 83.19 210 ASP A O 1
ATOM 1652 N N . GLU A 1 211 ? -9.118 -13.461 -17.749 1.00 80.00 211 GLU A N 1
ATOM 1653 C CA . GLU A 1 211 ? -10.247 -12.549 -17.897 1.00 80.00 211 GLU A CA 1
ATOM 1654 C C . GLU A 1 211 ? -9.784 -11.095 -18.024 1.00 80.00 211 GLU A C 1
ATOM 1656 O O . GLU A 1 211 ? -8.795 -10.664 -17.419 1.00 80.00 211 GLU A O 1
ATOM 1661 N N . GLU A 1 212 ? -10.530 -10.322 -18.813 1.00 72.00 212 GLU A N 1
ATOM 1662 C CA . GLU A 1 212 ? -10.350 -8.876 -18.871 1.00 72.00 212 GLU A CA 1
ATOM 1663 C C . GLU A 1 212 ? -10.743 -8.262 -17.519 1.00 72.00 212 GLU A C 1
ATOM 1665 O O . GLU A 1 212 ? -11.803 -8.587 -16.977 1.00 72.00 212 GLU A O 1
ATOM 1670 N N . PRO A 1 213 ? -9.910 -7.375 -16.949 1.00 70.94 213 PRO A N 1
ATOM 1671 C CA . PRO A 1 213 ? -10.188 -6.797 -15.647 1.00 70.94 213 PRO A CA 1
ATOM 1672 C C . PRO A 1 213 ? -11.465 -5.953 -15.685 1.00 70.94 213 PRO A C 1
ATOM 1674 O O . PRO A 1 213 ? -11.730 -5.238 -16.655 1.00 70.94 213 PRO A O 1
ATOM 1677 N N . GLU A 1 214 ? -12.215 -5.969 -14.582 1.00 74.69 214 GLU A N 1
ATOM 1678 C CA . GLU A 1 214 ? -13.339 -5.054 -14.394 1.00 74.69 214 GLU A CA 1
ATOM 1679 C C . GLU A 1 214 ? -12.925 -3.585 -14.616 1.00 74.69 214 GLU A C 1
ATOM 1681 O O . GLU A 1 214 ? -11.764 -3.217 -14.371 1.00 74.69 214 GLU A O 1
ATOM 1686 N N . PRO A 1 215 ? -13.869 -2.710 -15.025 1.00 79.81 215 PRO A N 1
ATOM 1687 C CA . PRO A 1 215 ? -13.605 -1.288 -15.182 1.00 79.81 215 PRO A CA 1
ATOM 1688 C C . PRO A 1 215 ? -12.943 -0.695 -13.937 1.00 79.81 215 PRO A C 1
ATOM 1690 O O . PRO A 1 215 ? -13.512 -0.662 -12.844 1.00 79.81 215 PRO A O 1
ATOM 1693 N N . PHE A 1 216 ? -11.722 -0.194 -14.112 1.00 85.31 216 PHE A N 1
ATOM 1694 C CA . PHE A 1 216 ? -10.950 0.359 -13.012 1.00 85.31 216 PHE A CA 1
ATOM 1695 C C . PHE A 1 216 ? -11.579 1.661 -12.512 1.00 85.31 216 PHE A C 1
ATOM 1697 O O . PHE A 1 216 ? -11.523 2.702 -13.172 1.00 85.31 216 PHE A O 1
ATOM 1704 N N . LYS A 1 217 ? -12.167 1.605 -11.316 1.00 90.06 217 LYS A N 1
ATOM 1705 C CA . LYS A 1 217 ? -12.777 2.753 -10.651 1.00 90.06 217 LYS A CA 1
ATOM 1706 C C . LYS A 1 217 ? -11.976 3.129 -9.417 1.00 90.06 217 LYS A C 1
ATOM 1708 O O . LYS A 1 217 ? -11.972 2.417 -8.417 1.00 90.06 217 LYS A O 1
ATOM 1713 N N . VAL A 1 218 ? -11.355 4.301 -9.465 1.00 94.00 218 VAL A N 1
ATOM 1714 C CA . VAL A 1 218 ? -10.660 4.861 -8.306 1.00 94.00 218 VAL A CA 1
ATOM 1715 C C . VAL A 1 218 ? -11.689 5.316 -7.276 1.00 94.00 218 VAL A C 1
ATOM 1717 O O . VAL A 1 218 ? -12.507 6.196 -7.553 1.00 94.00 218 VAL A O 1
ATOM 1720 N N . ASN A 1 219 ? -11.640 4.740 -6.077 1.00 95.69 219 ASN A N 1
ATOM 1721 C CA . ASN A 1 219 ? -12.486 5.147 -4.962 1.00 95.69 219 ASN A CA 1
ATOM 1722 C C . ASN A 1 219 ? -11.632 5.392 -3.716 1.00 95.69 219 ASN A C 1
ATOM 1724 O O . ASN A 1 219 ? -11.346 4.479 -2.943 1.00 95.69 219 ASN A O 1
ATOM 1728 N N . CYS A 1 220 ? -11.177 6.633 -3.539 1.00 97.44 220 CYS A N 1
ATOM 1729 C CA . CYS A 1 220 ? -10.303 6.994 -2.430 1.00 97.44 220 CYS A CA 1
ATOM 1730 C C . CYS A 1 220 ? -10.547 8.404 -1.885 1.00 97.44 220 CYS A C 1
ATOM 1732 O O . CYS A 1 220 ? -11.152 9.279 -2.512 1.00 97.44 220 CYS A O 1
ATOM 1734 N N . ARG A 1 221 ? -10.063 8.605 -0.668 1.00 96.88 221 ARG A N 1
ATOM 1735 C CA . ARG A 1 221 ? -9.845 9.876 0.022 1.00 96.88 221 ARG A CA 1
ATOM 1736 C C . ARG A 1 221 ? -8.403 9.857 0.539 1.00 96.88 221 ARG A C 1
ATOM 1738 O O . ARG A 1 221 ? -7.790 8.792 0.512 1.00 96.88 221 ARG A O 1
ATOM 1745 N N . PRO A 1 222 ? -7.827 10.983 0.991 1.00 95.50 222 PRO A N 1
ATOM 1746 C CA . PRO A 1 222 ? -6.475 10.959 1.543 1.00 95.50 222 PRO A CA 1
ATOM 1747 C C . PRO A 1 222 ? -6.320 9.799 2.539 1.00 95.50 222 PRO A C 1
ATOM 1749 O O . PRO A 1 222 ? -7.189 9.616 3.378 1.00 95.50 222 PRO A O 1
ATOM 1752 N N . ARG A 1 223 ? -5.290 8.957 2.383 1.00 95.81 223 ARG A N 1
ATOM 1753 C CA . ARG A 1 223 ? -4.989 7.795 3.250 1.00 95.81 223 ARG A CA 1
ATOM 1754 C C . ARG A 1 223 ? -6.133 6.787 3.466 1.00 95.81 223 ARG A C 1
ATOM 1756 O O . ARG A 1 223 ? -6.062 5.990 4.402 1.00 95.81 223 ARG A O 1
ATOM 1763 N N . ILE A 1 224 ? -7.168 6.805 2.625 1.00 98.06 224 ILE A N 1
ATOM 1764 C CA . ILE A 1 224 ? -8.300 5.879 2.689 1.00 98.06 224 ILE A CA 1
ATOM 1765 C C . ILE A 1 224 ? -8.687 5.455 1.275 1.00 98.06 224 ILE A C 1
ATOM 1767 O O . ILE A 1 224 ? -8.898 6.293 0.404 1.00 98.06 224 ILE A O 1
ATOM 1771 N N . SER A 1 225 ? -8.848 4.165 1.029 1.00 98.12 225 SER A N 1
ATOM 1772 C CA . SER A 1 225 ? -9.356 3.662 -0.251 1.00 98.12 225 SER A CA 1
ATOM 1773 C C . SER A 1 225 ? -10.422 2.599 -0.047 1.00 98.12 225 SER A C 1
ATOM 1775 O O . SER A 1 225 ? -10.590 2.079 1.056 1.00 98.12 225 SER A O 1
ATOM 1777 N N . LYS A 1 226 ? -11.169 2.306 -1.110 1.00 97.50 226 LYS A N 1
ATOM 1778 C CA . LYS A 1 226 ? -12.222 1.300 -1.119 1.00 97.50 226 LYS A CA 1
ATOM 1779 C C . LYS A 1 226 ? -12.140 0.443 -2.376 1.00 97.50 226 LYS A C 1
ATOM 1781 O O . LYS A 1 226 ? -12.068 0.984 -3.476 1.00 97.50 226 LYS A O 1
ATOM 1786 N N . TYR A 1 227 ? -12.228 -0.873 -2.206 1.00 96.00 227 TYR A N 1
ATOM 1787 C CA . TYR A 1 227 ? -12.288 -1.846 -3.298 1.00 96.00 227 TYR A CA 1
ATOM 1788 C C . TYR A 1 227 ? -13.112 -3.067 -2.884 1.00 96.00 227 TYR A C 1
ATOM 1790 O O . TYR A 1 227 ? -12.956 -3.542 -1.763 1.00 96.00 227 TYR A O 1
ATOM 1798 N N . GLY A 1 228 ? -13.989 -3.560 -3.764 1.00 90.94 228 GLY A N 1
ATOM 1799 C CA . GLY A 1 228 ? -14.695 -4.838 -3.575 1.00 90.94 228 GLY A CA 1
ATOM 1800 C C . GLY A 1 228 ? -15.487 -4.981 -2.267 1.00 90.94 228 GLY A C 1
ATOM 1801 O O . GLY A 1 228 ? -15.531 -6.070 -1.712 1.00 90.94 228 GLY A O 1
ATOM 1802 N N . GLY A 1 229 ? -16.053 -3.896 -1.724 1.00 95.44 229 GLY A N 1
ATOM 1803 C CA . GLY A 1 229 ? -16.738 -3.922 -0.420 1.00 95.44 229 GLY A CA 1
ATOM 1804 C C . GLY A 1 229 ? -15.812 -3.844 0.805 1.00 95.44 229 GLY A C 1
ATOM 1805 O O . GLY A 1 229 ? -16.255 -4.043 1.934 1.00 95.44 229 GLY A O 1
ATOM 1806 N N . TYR A 1 230 ? -14.534 -3.508 0.619 1.00 98.31 230 TYR A N 1
ATOM 1807 C CA . TYR A 1 230 ? -13.557 -3.326 1.695 1.00 98.31 230 TYR A CA 1
ATOM 1808 C C . TYR A 1 230 ? -13.030 -1.896 1.717 1.00 98.31 230 TYR A C 1
ATOM 1810 O O . TYR A 1 230 ? -12.753 -1.319 0.664 1.00 98.31 230 TYR A O 1
ATOM 1818 N N . ILE A 1 231 ? -12.865 -1.328 2.913 1.00 98.56 231 ILE A N 1
ATOM 1819 C CA . ILE A 1 231 ? -12.199 -0.035 3.124 1.00 98.56 231 ILE A CA 1
ATOM 1820 C C . ILE A 1 231 ? -10.819 -0.269 3.744 1.00 98.56 231 ILE A C 1
ATOM 1822 O O . ILE A 1 231 ? -10.672 -1.077 4.657 1.00 98.56 231 ILE A O 1
ATOM 1826 N N . PHE A 1 232 ? -9.820 0.477 3.280 1.00 98.69 232 PHE A N 1
ATOM 1827 C CA . PHE A 1 232 ? -8.431 0.408 3.730 1.00 98.69 232 PHE A CA 1
ATOM 1828 C C . PHE A 1 232 ? -7.996 1.767 4.273 1.00 98.69 232 PHE A C 1
ATOM 1830 O O . PHE A 1 232 ? -7.999 2.748 3.531 1.00 98.69 232 PHE A O 1
ATOM 1837 N N . ILE A 1 233 ? -7.631 1.841 5.554 1.00 98.62 233 ILE A N 1
ATOM 1838 C CA . ILE A 1 233 ? -7.397 3.098 6.282 1.00 98.62 233 ILE A CA 1
ATOM 1839 C C . ILE A 1 233 ? -5.993 3.104 6.875 1.00 98.62 233 ILE A C 1
ATOM 1841 O O . ILE A 1 233 ? -5.625 2.178 7.592 1.00 98.62 233 ILE A O 1
ATOM 1845 N N . TYR A 1 234 ? -5.247 4.191 6.682 1.00 98.00 234 TYR A N 1
ATOM 1846 C CA . TYR A 1 234 ? -4.068 4.473 7.499 1.00 98.00 234 TYR A CA 1
ATOM 1847 C C . TYR A 1 234 ? -4.290 5.700 8.384 1.00 98.00 234 TYR A C 1
ATOM 1849 O O . TYR A 1 234 ? -4.397 6.828 7.898 1.00 98.00 234 TYR A O 1
ATOM 1857 N N . ALA A 1 235 ? -4.336 5.475 9.695 1.00 97.75 235 ALA A N 1
ATOM 1858 C CA . ALA A 1 235 ? -4.508 6.505 10.706 1.00 97.75 235 ALA A CA 1
ATOM 1859 C C . ALA A 1 235 ? -3.153 7.041 11.185 1.00 97.75 235 ALA A C 1
ATOM 1861 O O . ALA A 1 235 ? -2.490 6.460 12.048 1.00 97.75 235 ALA A O 1
ATOM 1862 N N . ASN A 1 236 ? -2.765 8.179 10.611 1.00 95.50 236 ASN A N 1
ATOM 1863 C CA . ASN A 1 236 ? -1.605 8.969 11.013 1.00 95.50 236 ASN A CA 1
ATOM 1864 C C . ASN A 1 236 ? -1.983 10.026 12.069 1.00 95.50 236 ASN A C 1
ATOM 1866 O O . ASN A 1 236 ? -3.135 10.134 12.486 1.00 95.50 236 ASN A O 1
ATOM 1870 N N . GLU A 1 237 ? -1.021 10.868 12.447 1.00 96.62 237 GLU A N 1
ATOM 1871 C CA . GLU A 1 237 ? -1.199 11.940 13.435 1.00 96.62 237 GLU A CA 1
ATOM 1872 C C . GLU A 1 237 ? -2.439 12.823 13.205 1.00 96.62 237 GLU A C 1
ATOM 1874 O O . GLU A 1 237 ? -3.149 13.145 14.157 1.00 96.62 237 GLU A O 1
ATOM 1879 N N . GLU A 1 238 ? -2.731 13.186 11.953 1.00 96.38 238 GLU A N 1
ATOM 1880 C CA . GLU A 1 238 ? -3.908 13.988 11.603 1.00 96.38 238 GLU A CA 1
ATOM 1881 C C . GLU A 1 238 ? -5.203 13.282 12.014 1.00 96.38 238 GLU A C 1
ATOM 1883 O O . GLU A 1 238 ? -6.051 13.881 12.672 1.00 96.38 238 GLU A O 1
ATOM 1888 N N . TYR A 1 239 ? -5.331 11.995 11.693 1.00 97.56 239 TYR A N 1
ATOM 1889 C CA . TYR A 1 239 ? -6.519 11.197 12.002 1.00 97.56 239 TYR A CA 1
ATOM 1890 C C . TYR A 1 239 ? -6.621 10.820 13.470 1.00 97.56 239 TYR A C 1
ATOM 1892 O O . TYR A 1 239 ? -7.731 10.635 13.969 1.00 97.56 239 TYR A O 1
ATOM 1900 N N . ILE A 1 240 ? -5.496 10.769 14.184 1.00 97.25 240 ILE A N 1
ATOM 1901 C CA . ILE A 1 240 ? -5.506 10.640 15.642 1.00 97.25 240 ILE A CA 1
ATOM 1902 C C . ILE A 1 240 ? -6.012 11.928 16.299 1.00 97.25 240 ILE A C 1
ATOM 1904 O O . ILE A 1 240 ? -6.776 11.863 17.261 1.00 97.25 240 ILE A O 1
ATOM 1908 N N . LYS A 1 241 ? -5.619 13.097 15.780 1.00 97.06 241 LYS A N 1
ATOM 1909 C CA . LYS A 1 241 ? -6.061 14.407 16.285 1.00 97.06 241 LYS A CA 1
ATOM 1910 C C . LYS A 1 241 ? -7.498 14.748 15.883 1.00 97.06 241 LYS A C 1
ATOM 1912 O O . LYS A 1 241 ? -8.176 15.456 16.621 1.00 97.06 241 LYS A O 1
ATOM 1917 N N . GLN A 1 242 ? -7.951 14.265 14.729 1.00 96.38 242 GLN A N 1
ATOM 1918 C CA . GLN A 1 242 ? -9.254 14.573 14.139 1.00 96.38 242 GLN A CA 1
ATOM 1919 C C . GLN A 1 242 ? -9.960 13.285 13.671 1.00 96.38 242 GLN A C 1
ATOM 1921 O O . GLN A 1 242 ? -10.094 13.061 12.465 1.00 96.38 242 GLN A O 1
ATOM 1926 N N . PRO A 1 243 ? -10.417 12.422 14.599 1.00 93.94 243 PRO A N 1
ATOM 1927 C CA . PRO A 1 243 ? -11.028 11.134 14.257 1.00 93.94 243 PRO A CA 1
ATOM 1928 C C . PRO A 1 243 ? -12.247 11.258 13.337 1.00 93.94 243 PRO A C 1
ATOM 1930 O O . PRO A 1 243 ? -12.422 10.447 12.430 1.00 93.94 243 PRO A O 1
ATOM 1933 N N . ASP A 1 244 ? -13.035 12.321 13.497 1.00 96.19 244 ASP A N 1
ATOM 1934 C CA . ASP A 1 244 ? -14.249 12.554 12.711 1.00 96.19 244 ASP A CA 1
ATOM 1935 C C . ASP A 1 244 ? -13.962 12.714 11.203 1.00 96.19 244 ASP A C 1
ATOM 1937 O O . ASP A 1 244 ? -14.841 12.469 10.372 1.00 96.19 244 ASP A O 1
ATOM 1941 N N . LEU A 1 245 ? -12.726 13.081 10.819 1.00 96.94 245 LEU A N 1
ATOM 1942 C CA . LEU A 1 245 ? -12.312 13.117 9.412 1.00 96.94 245 LEU A CA 1
ATOM 1943 C C . LEU A 1 245 ? -12.339 11.727 8.777 1.00 96.94 245 LEU A C 1
ATOM 1945 O O . LEU A 1 245 ? -12.769 11.601 7.630 1.00 96.94 245 LEU A O 1
ATOM 1949 N N . VAL A 1 246 ? -11.932 10.689 9.513 1.00 97.56 246 VAL A N 1
ATOM 1950 C CA . VAL A 1 246 ? -11.944 9.308 9.012 1.00 97.56 246 VAL A CA 1
ATOM 1951 C C . VAL A 1 246 ? -13.376 8.865 8.764 1.00 97.56 246 VAL A C 1
ATOM 1953 O O . VAL A 1 246 ? -13.689 8.401 7.668 1.00 97.56 246 VAL A O 1
ATOM 1956 N N . THR A 1 247 ? -14.271 9.100 9.724 1.00 97.69 247 THR A N 1
ATOM 1957 C CA . THR A 1 247 ? -15.703 8.798 9.599 1.00 97.69 247 THR A CA 1
ATOM 1958 C C . THR A 1 247 ? -16.328 9.542 8.417 1.00 97.69 247 THR A C 1
ATOM 1960 O O . THR A 1 247 ? -17.024 8.942 7.592 1.00 97.69 247 THR A O 1
ATOM 1963 N N . LYS A 1 248 ? -16.037 10.842 8.274 1.00 98.12 248 LYS A N 1
ATOM 1964 C CA . LYS A 1 248 ? -16.480 11.656 7.133 1.00 98.12 248 LYS A CA 1
ATOM 1965 C C . LYS A 1 248 ? -16.008 11.066 5.806 1.00 98.12 248 LYS A C 1
ATOM 1967 O O . LYS A 1 248 ? -16.811 10.935 4.884 1.00 98.12 248 LYS A O 1
ATOM 1972 N N . TYR A 1 249 ? -14.729 10.722 5.689 1.00 98.06 249 TYR A N 1
ATOM 1973 C CA . TYR A 1 249 ? -14.175 10.178 4.453 1.00 98.06 249 TYR A CA 1
ATOM 1974 C C . TYR A 1 249 ? -14.707 8.783 4.134 1.00 98.06 249 TYR A C 1
ATOM 1976 O O . TYR A 1 249 ? -15.051 8.547 2.981 1.00 98.06 249 TYR A O 1
ATOM 1984 N N . CYS A 1 250 ? -14.891 7.910 5.126 1.00 97.94 250 CYS A N 1
ATOM 1985 C CA . CYS A 1 250 ? -15.530 6.608 4.927 1.00 97.94 250 CYS A CA 1
ATOM 1986 C C . CYS A 1 250 ? -16.954 6.766 4.367 1.00 97.94 250 CYS A C 1
ATOM 1988 O O . CYS A 1 250 ? -17.288 6.152 3.357 1.00 97.94 250 CYS A O 1
ATOM 1990 N N . ARG A 1 251 ? -17.767 7.671 4.934 1.00 97.69 251 ARG A N 1
ATOM 1991 C CA . ARG A 1 251 ? -19.117 7.972 4.414 1.00 97.69 251 ARG A CA 1
ATOM 1992 C C . ARG A 1 251 ? -19.089 8.500 2.980 1.00 97.69 251 ARG A C 1
ATOM 1994 O O . ARG A 1 251 ? -19.930 8.132 2.170 1.00 97.69 251 ARG A O 1
ATOM 2001 N N . GLN A 1 252 ? -18.104 9.328 2.639 1.00 97.12 252 GLN A N 1
ATOM 2002 C CA . GLN A 1 252 ? -17.940 9.853 1.281 1.00 97.12 252 GLN A CA 1
ATOM 2003 C C . GLN A 1 252 ? -17.529 8.800 0.237 1.00 97.12 252 GLN A C 1
ATOM 2005 O O . GLN A 1 252 ? -17.702 9.056 -0.955 1.00 97.12 252 GLN A O 1
ATOM 2010 N N . LEU A 1 253 ? -16.972 7.657 0.652 1.00 96.00 253 LEU A N 1
ATOM 2011 C CA . LEU A 1 253 ? -16.677 6.515 -0.228 1.00 96.00 253 LEU A CA 1
ATOM 2012 C C . LEU A 1 253 ? -17.907 5.617 -0.466 1.00 96.00 253 LEU A C 1
ATOM 2014 O O . LEU A 1 253 ? -17.863 4.733 -1.329 1.00 96.00 253 LEU A O 1
ATOM 2018 N N . GLY A 1 254 ? -18.990 5.856 0.283 1.00 96.56 254 GLY A N 1
ATOM 2019 C CA . GLY A 1 254 ? -20.176 5.006 0.352 1.00 96.56 254 GLY A CA 1
ATOM 2020 C C . GLY A 1 254 ? -19.943 3.782 1.239 1.00 96.56 254 GLY A C 1
ATOM 2021 O O . GLY A 1 254 ? -18.885 3.153 1.164 1.00 96.56 254 GLY A O 1
ATOM 2022 N N . LEU A 1 255 ? -20.931 3.443 2.068 1.00 96.94 255 LEU A N 1
ATOM 2023 C CA . LEU A 1 255 ? -20.839 2.357 3.054 1.00 96.94 255 LEU A CA 1
ATOM 2024 C C . LEU A 1 255 ? -21.802 1.193 2.783 1.00 96.94 255 LEU A C 1
ATOM 2026 O O . LEU A 1 255 ? -21.648 0.148 3.403 1.00 96.94 255 LEU A O 1
ATOM 2030 N N . ASP A 1 256 ? -22.753 1.356 1.863 1.00 95.31 256 ASP A N 1
ATOM 2031 C CA . ASP A 1 256 ? -23.888 0.437 1.683 1.00 95.31 256 ASP A CA 1
ATOM 2032 C C . ASP A 1 256 ? -23.470 -0.997 1.306 1.00 95.31 256 ASP A C 1
ATOM 2034 O O . ASP A 1 256 ? -24.116 -1.965 1.692 1.00 95.31 256 ASP A O 1
ATOM 2038 N N . ASP A 1 257 ? -22.368 -1.130 0.571 1.00 95.12 257 ASP A N 1
ATOM 2039 C CA . ASP A 1 257 ? -21.763 -2.374 0.085 1.00 95.12 257 ASP A CA 1
ATOM 2040 C C . ASP A 1 257 ? -20.515 -2.788 0.885 1.00 95.12 257 ASP A C 1
ATOM 2042 O O . ASP A 1 257 ? -19.800 -3.704 0.483 1.00 95.12 257 ASP A O 1
ATOM 2046 N N . VAL A 1 258 ? -20.197 -2.099 1.987 1.00 97.44 258 VAL A N 1
ATOM 2047 C CA . VAL A 1 258 ? -18.949 -2.333 2.723 1.00 97.44 258 VAL A CA 1
ATOM 2048 C C . VAL A 1 258 ? -19.139 -3.393 3.803 1.00 97.44 258 VAL A C 1
ATOM 2050 O O . VAL A 1 258 ? -19.900 -3.217 4.750 1.00 97.44 258 VAL A O 1
ATOM 2053 N N . CYS A 1 259 ? -18.371 -4.476 3.707 1.00 96.50 259 CYS A N 1
ATOM 2054 C CA . CYS A 1 259 ? -18.373 -5.564 4.680 1.00 96.50 259 CYS A CA 1
ATOM 2055 C C . CYS A 1 259 ? -17.389 -5.320 5.832 1.00 96.50 259 CYS A C 1
ATOM 2057 O O . CYS A 1 259 ? -17.712 -5.588 6.992 1.00 96.50 259 CYS A O 1
ATOM 2059 N N . ILE A 1 260 ? -16.174 -4.846 5.525 1.00 98.50 260 ILE A N 1
ATOM 2060 C CA . ILE A 1 260 ? -15.093 -4.669 6.506 1.00 98.50 260 ILE A CA 1
ATOM 2061 C C . ILE A 1 260 ? -14.282 -3.404 6.199 1.00 98.50 260 ILE A C 1
ATOM 2063 O O . ILE A 1 260 ? -13.938 -3.123 5.051 1.00 98.50 260 ILE A O 1
ATOM 2067 N N . ALA A 1 261 ? -13.922 -2.668 7.249 1.00 98.69 261 ALA A N 1
ATOM 2068 C CA . ALA A 1 261 ? -12.911 -1.621 7.220 1.00 98.69 261 ALA A CA 1
ATOM 2069 C C . ALA A 1 261 ? -11.626 -2.110 7.913 1.00 98.69 261 ALA A C 1
ATOM 2071 O O . ALA A 1 261 ? -11.589 -2.298 9.129 1.00 98.69 261 ALA A O 1
ATOM 2072 N N . TYR A 1 262 ? -10.557 -2.305 7.148 1.00 98.88 262 TYR A N 1
ATOM 2073 C CA . TYR A 1 262 ? -9.228 -2.582 7.682 1.00 98.88 262 TYR A CA 1
ATOM 2074 C C . TYR A 1 262 ? -8.517 -1.271 8.010 1.00 98.88 262 TYR A C 1
ATOM 2076 O O . TYR A 1 262 ? -8.419 -0.377 7.166 1.00 98.88 262 TYR A O 1
ATOM 2084 N N . ILE A 1 263 ? -7.993 -1.162 9.228 1.00 98.81 263 ILE A N 1
ATOM 2085 C CA . ILE A 1 263 ? -7.276 0.021 9.700 1.00 98.81 263 ILE A CA 1
ATOM 2086 C C . ILE A 1 263 ? -5.869 -0.338 10.174 1.00 98.81 263 ILE A C 1
ATOM 2088 O O . ILE A 1 263 ? -5.664 -1.270 10.951 1.00 98.81 263 ILE A O 1
ATOM 2092 N N . ALA A 1 264 ? -4.892 0.430 9.708 1.00 98.62 264 ALA A N 1
ATOM 2093 C CA . ALA A 1 264 ? -3.536 0.443 10.226 1.00 98.62 264 ALA A CA 1
ATOM 2094 C C . ALA A 1 264 ? -3.261 1.770 10.939 1.00 98.62 264 ALA A C 1
ATOM 2096 O O . ALA A 1 264 ? -3.729 2.828 10.513 1.00 98.62 264 ALA A O 1
ATOM 2097 N N . PHE A 1 265 ? -2.483 1.718 12.015 1.00 98.44 265 PHE A N 1
ATOM 2098 C CA . PHE A 1 265 ? -2.133 2.878 12.828 1.00 98.44 265 PHE A CA 1
ATOM 2099 C C . PHE A 1 265 ? -0.646 3.196 12.773 1.00 98.44 265 PHE A C 1
ATOM 2101 O O . PHE A 1 265 ? 0.199 2.302 12.792 1.00 98.44 265 PHE A O 1
ATOM 2108 N N . ASP A 1 266 ? -0.334 4.485 12.812 1.00 97.06 266 ASP A N 1
ATOM 2109 C CA . ASP A 1 266 ? 1.005 4.957 13.133 1.00 97.06 266 ASP A CA 1
ATOM 2110 C C . ASP A 1 266 ? 1.257 4.865 14.650 1.00 97.06 266 ASP A C 1
ATOM 2112 O O . ASP A 1 266 ? 0.881 5.759 15.416 1.00 97.06 266 ASP A O 1
ATOM 2116 N N . TYR A 1 267 ? 1.903 3.794 15.122 1.00 97.06 267 TYR A N 1
ATOM 2117 C CA . TYR A 1 267 ? 2.163 3.644 16.559 1.00 97.06 267 TYR A CA 1
ATOM 2118 C C . TYR A 1 267 ? 3.251 4.581 17.109 1.00 97.06 267 TYR A C 1
ATOM 2120 O O . TYR A 1 267 ? 3.472 4.590 18.321 1.00 97.06 267 TYR A O 1
ATOM 2128 N N . ALA A 1 268 ? 3.876 5.429 16.279 1.00 94.75 268 ALA A N 1
ATOM 2129 C CA . ALA A 1 268 ? 4.693 6.525 16.797 1.00 94.75 268 ALA A CA 1
ATOM 2130 C C . ALA A 1 268 ? 3.835 7.600 17.494 1.00 94.75 268 ALA A C 1
ATOM 2132 O O . ALA A 1 268 ? 4.336 8.315 18.363 1.00 94.75 268 ALA A O 1
ATOM 2133 N N . VAL A 1 269 ? 2.543 7.701 17.149 1.00 96.69 269 VAL A N 1
ATOM 2134 C CA . VAL A 1 269 ? 1.631 8.743 17.661 1.00 96.69 269 VAL A CA 1
ATOM 2135 C C . VAL A 1 269 ? 0.452 8.208 18.477 1.00 96.69 269 VAL A C 1
ATOM 2137 O O . VAL A 1 269 ? -0.218 8.981 19.165 1.00 96.69 269 VAL A O 1
ATOM 2140 N N . ILE A 1 270 ? 0.187 6.899 18.455 1.00 97.31 270 ILE A N 1
ATOM 2141 C CA . ILE A 1 270 ? -0.885 6.277 19.244 1.00 97.31 270 ILE A CA 1
ATOM 2142 C C . ILE A 1 270 ? -0.410 5.005 19.951 1.00 97.31 270 ILE A C 1
ATOM 2144 O O . ILE A 1 270 ? 0.369 4.226 19.422 1.00 97.31 270 ILE A O 1
ATOM 2148 N N . LYS A 1 271 ? -0.900 4.771 21.174 1.00 97.19 271 LYS A N 1
ATOM 2149 C CA . LYS A 1 271 ? -0.648 3.524 21.918 1.00 97.19 271 LYS A CA 1
ATOM 2150 C C . LYS A 1 271 ? -1.629 2.421 21.486 1.00 97.19 271 LYS A C 1
ATOM 2152 O O . LYS A 1 271 ? -2.792 2.749 21.247 1.00 97.19 271 LYS A O 1
ATOM 2157 N N . PRO A 1 272 ? -1.246 1.127 21.518 1.00 96.81 272 PRO A N 1
ATOM 2158 C CA . PRO A 1 272 ? -2.126 0.009 21.147 1.00 96.81 272 PRO A CA 1
ATOM 2159 C C . PRO A 1 272 ? -3.503 0.009 21.818 1.00 96.81 272 PRO A C 1
ATOM 2161 O O . PRO A 1 272 ? -4.516 -0.173 21.151 1.00 96.81 272 PRO A O 1
ATOM 2164 N N . THR A 1 273 ? -3.570 0.308 23.117 1.00 97.19 273 THR A N 1
ATOM 2165 C CA . THR A 1 273 ? -4.846 0.387 23.849 1.00 97.19 273 THR A CA 1
ATOM 2166 C C . THR A 1 273 ? -5.762 1.488 23.314 1.00 97.19 273 THR A C 1
ATOM 2168 O O . THR A 1 273 ? -6.962 1.276 23.157 1.00 97.19 273 THR A O 1
ATOM 2171 N N . ARG A 1 274 ? -5.202 2.657 22.976 1.00 97.94 274 ARG A N 1
ATOM 2172 C CA . ARG A 1 274 ? -5.956 3.767 22.376 1.00 97.94 274 ARG A CA 1
ATOM 2173 C C . ARG A 1 274 ? -6.359 3.473 20.934 1.00 97.94 274 ARG A C 1
ATOM 2175 O O . ARG A 1 274 ? -7.454 3.860 20.547 1.00 97.94 274 ARG A O 1
ATOM 2182 N N . ALA A 1 275 ? -5.520 2.777 20.168 1.00 98.19 275 ALA A N 1
ATOM 2183 C CA . ALA A 1 275 ? -5.859 2.327 18.819 1.00 98.19 275 ALA A CA 1
ATOM 2184 C C . ALA A 1 275 ? -7.067 1.371 18.832 1.00 98.19 275 ALA A C 1
ATOM 2186 O O . ALA A 1 275 ? -7.976 1.524 18.021 1.00 98.19 275 ALA A O 1
ATOM 2187 N N . GLY A 1 276 ? -7.135 0.461 19.812 1.00 98.31 276 GLY A N 1
ATOM 2188 C CA . GLY A 1 276 ? -8.302 -0.401 20.036 1.00 98.31 276 GLY A CA 1
ATOM 2189 C C . GLY A 1 276 ? -9.593 0.388 20.273 1.00 98.31 276 GLY A C 1
ATOM 2190 O O . GLY A 1 276 ? -10.597 0.146 19.607 1.00 98.31 276 GLY A O 1
ATOM 2191 N N . ILE A 1 277 ? -9.551 1.384 21.165 1.00 98.31 277 ILE A N 1
ATOM 2192 C CA . ILE A 1 277 ? -10.697 2.273 21.436 1.00 98.31 277 ILE A CA 1
ATOM 2193 C C . ILE A 1 277 ? -11.089 3.060 20.178 1.00 98.31 277 ILE A C 1
ATOM 2195 O O . ILE A 1 277 ? -12.273 3.185 19.869 1.00 98.31 277 ILE A O 1
ATOM 2199 N N . TYR A 1 278 ? -10.102 3.565 19.433 1.00 98.50 278 TYR A N 1
ATOM 2200 C CA . TYR A 1 278 ? -10.326 4.289 18.184 1.00 98.50 278 TYR A CA 1
ATOM 2201 C C . TYR A 1 278 ? -11.077 3.425 17.165 1.00 98.50 278 TYR A C 1
ATOM 2203 O O . TYR A 1 278 ? -12.093 3.857 16.627 1.00 98.50 278 TYR A O 1
ATOM 2211 N N . ALA A 1 279 ? -10.608 2.198 16.921 1.00 98.44 279 ALA A N 1
ATOM 2212 C CA . ALA A 1 279 ? -11.223 1.285 15.961 1.00 98.44 279 ALA A CA 1
ATOM 2213 C C . ALA A 1 279 ? -12.654 0.891 16.367 1.00 98.44 279 ALA A C 1
ATOM 2215 O O . ALA A 1 279 ? -13.541 0.853 15.518 1.00 98.44 279 ALA A O 1
ATOM 2216 N N . GLN A 1 280 ? -12.904 0.669 17.663 1.00 98.38 280 GLN A N 1
ATOM 2217 C CA . GLN A 1 280 ? -14.252 0.398 18.177 1.00 98.38 280 GLN A CA 1
ATOM 2218 C C . GLN A 1 280 ? -15.199 1.582 17.967 1.00 98.38 280 GLN A C 1
ATOM 2220 O O . GLN A 1 280 ? -16.335 1.389 17.536 1.00 98.38 280 GLN A O 1
ATOM 2225 N N . LYS A 1 281 ? -14.731 2.806 18.238 1.00 98.19 281 LYS A N 1
ATOM 2226 C CA . LYS A 1 281 ? -15.517 4.020 18.006 1.00 98.19 281 LYS A CA 1
ATOM 2227 C C . LYS A 1 281 ? -15.824 4.195 16.516 1.00 98.19 281 LYS A C 1
ATOM 2229 O O . LYS A 1 281 ? -16.975 4.424 16.161 1.00 98.19 281 LYS A O 1
ATOM 2234 N N . LEU A 1 282 ? -14.823 4.023 15.649 1.00 98.38 282 LEU A N 1
ATOM 2235 C CA . LEU A 1 282 ? -15.008 4.096 14.200 1.00 98.38 282 LEU A CA 1
ATOM 2236 C C . LEU A 1 282 ? -16.063 3.087 13.729 1.00 98.38 282 LEU A C 1
ATOM 2238 O O . LEU A 1 282 ? -17.004 3.486 13.050 1.00 98.38 282 LEU A O 1
ATOM 2242 N N . GLN A 1 283 ? -15.963 1.823 14.161 1.00 98.50 283 GLN A N 1
ATOM 2243 C CA . GLN A 1 283 ? -16.949 0.779 13.862 1.00 98.50 283 GLN A CA 1
ATOM 2244 C C . GLN A 1 283 ? -18.376 1.197 14.238 1.00 98.50 283 GLN A C 1
ATOM 2246 O O . GLN A 1 283 ? -19.296 0.997 13.448 1.00 98.50 283 GLN A O 1
ATOM 2251 N N . GLN A 1 284 ? -18.570 1.787 15.421 1.00 98.06 284 GLN A N 1
ATOM 2252 C CA . GLN A 1 284 ? -19.884 2.268 15.860 1.00 98.06 284 GLN A CA 1
ATOM 2253 C C . GLN A 1 284 ? -20.408 3.412 14.980 1.00 98.06 284 GLN A C 1
ATOM 2255 O O . GLN A 1 284 ? -21.593 3.448 14.664 1.00 98.06 284 GLN A O 1
ATOM 2260 N N . GLU A 1 285 ? -19.541 4.336 14.563 1.00 97.75 285 GLU A N 1
ATOM 2261 C CA . GLU A 1 285 ? -19.939 5.519 13.793 1.00 97.75 285 GLU A CA 1
ATOM 2262 C C . GLU A 1 285 ? -20.237 5.246 12.314 1.00 97.75 285 GLU A C 1
ATOM 2264 O O . GLU A 1 285 ? -21.052 5.960 11.713 1.00 97.75 285 GLU A O 1
ATOM 2269 N N . ILE A 1 286 ? -19.560 4.264 11.711 1.00 97.62 286 ILE A N 1
ATOM 2270 C CA . ILE A 1 286 ? -19.767 3.889 10.303 1.00 97.62 286 ILE A CA 1
ATOM 2271 C C . ILE A 1 286 ? -20.680 2.669 10.142 1.00 97.62 286 ILE A C 1
ATOM 2273 O O . ILE A 1 286 ? -21.131 2.412 9.033 1.00 97.62 286 ILE A O 1
ATOM 2277 N N . GLY A 1 287 ? -20.961 1.923 11.215 1.00 97.50 287 GLY A N 1
ATOM 2278 C CA . GLY A 1 287 ? -21.821 0.735 11.172 1.00 97.50 287 GLY A CA 1
ATOM 2279 C C . GLY A 1 287 ? -21.211 -0.468 10.442 1.00 97.50 287 GLY A C 1
ATOM 2280 O O . GLY A 1 287 ? -21.935 -1.388 10.080 1.00 97.50 287 GLY A O 1
ATOM 2281 N N . VAL A 1 288 ? -19.892 -0.477 10.232 1.00 97.50 288 VAL A N 1
ATOM 2282 C CA . VAL A 1 288 ? -19.146 -1.521 9.509 1.00 97.50 288 VAL A CA 1
ATOM 2283 C C . VAL A 1 288 ? -18.112 -2.132 10.446 1.00 97.50 288 VAL A C 1
ATOM 2285 O O . VAL A 1 288 ? -17.434 -1.406 11.182 1.00 97.50 288 VAL A O 1
ATOM 2288 N N . LYS A 1 289 ? -17.941 -3.461 10.394 1.00 97.88 289 LYS A N 1
ATOM 2289 C CA . LYS A 1 289 ? -16.881 -4.158 11.139 1.00 97.88 289 LYS A CA 1
ATOM 2290 C C . LYS A 1 289 ? -15.533 -3.491 10.855 1.00 97.88 289 LYS A C 1
ATOM 2292 O O . LYS A 1 289 ? -15.124 -3.400 9.702 1.00 97.88 289 LYS A O 1
ATOM 2297 N N . THR A 1 290 ? -14.834 -3.057 11.899 1.00 98.44 290 THR A N 1
ATOM 2298 C CA . THR A 1 290 ? -13.513 -2.433 11.772 1.00 98.44 290 THR A CA 1
ATOM 2299 C C . THR A 1 290 ? -12.462 -3.313 12.430 1.00 98.44 290 THR A C 1
ATOM 2301 O O . THR A 1 290 ? -12.632 -3.759 13.563 1.00 98.44 290 THR A O 1
ATOM 2304 N N . GLU A 1 291 ? -11.365 -3.565 11.723 1.00 98.56 291 GLU A N 1
ATOM 2305 C CA . GLU A 1 291 ? -10.323 -4.492 12.153 1.00 98.56 291 GLU A CA 1
ATOM 2306 C C . GLU A 1 291 ? -8.939 -3.852 12.060 1.00 98.56 291 GLU A C 1
ATOM 2308 O O . GLU A 1 291 ? -8.550 -3.337 11.012 1.00 98.56 291 GLU A O 1
ATOM 2313 N N . ILE A 1 292 ? -8.191 -3.891 13.166 1.00 98.75 292 ILE A N 1
ATOM 2314 C CA . ILE A 1 292 ? -6.804 -3.423 13.211 1.00 98.75 292 ILE A CA 1
ATOM 2315 C C . ILE A 1 292 ? -5.911 -4.492 12.595 1.00 98.75 292 ILE A C 1
ATOM 2317 O O . ILE A 1 292 ? -5.944 -5.638 13.038 1.00 98.75 292 ILE A O 1
ATOM 2321 N N . VAL A 1 293 ? -5.106 -4.121 11.600 1.00 98.62 293 VAL A N 1
ATOM 2322 C CA . VAL A 1 293 ? -4.331 -5.099 10.816 1.00 98.62 293 VAL A CA 1
ATOM 2323 C C . VAL A 1 293 ? -2.821 -4.994 10.982 1.00 98.62 293 VAL A C 1
ATOM 2325 O O . VAL A 1 293 ? -2.101 -5.829 10.439 1.00 98.62 293 VAL A O 1
ATOM 2328 N N . ASN A 1 294 ? -2.327 -4.004 11.725 1.00 98.31 294 ASN A N 1
ATOM 2329 C CA . ASN A 1 294 ? -0.901 -3.807 11.956 1.00 98.31 294 ASN A CA 1
ATOM 2330 C C . ASN A 1 294 ? -0.533 -3.814 13.447 1.00 98.31 294 ASN A C 1
ATOM 2332 O O . ASN A 1 294 ? -1.383 -3.726 14.330 1.00 98.31 294 ASN A O 1
ATOM 2336 N N . GLU A 1 295 ? 0.763 -3.928 13.714 1.00 97.44 295 GLU A N 1
ATOM 2337 C CA . GLU A 1 295 ? 1.345 -4.038 15.048 1.00 97.44 295 GLU A CA 1
ATOM 2338 C C . GLU A 1 295 ? 2.429 -2.965 15.263 1.00 97.44 295 GLU A C 1
ATOM 2340 O O . GLU A 1 295 ? 3.032 -2.490 14.297 1.00 97.44 295 GLU A O 1
ATOM 2345 N N . PRO A 1 296 ? 2.748 -2.597 16.522 1.00 95.88 296 PRO A N 1
ATOM 2346 C CA . PRO A 1 296 ? 3.786 -1.615 16.855 1.00 95.88 296 PRO A CA 1
ATOM 2347 C C . PRO A 1 296 ? 5.208 -2.188 16.688 1.00 95.88 296 PRO A C 1
ATOM 2349 O O . PRO A 1 296 ? 6.045 -2.132 17.595 1.00 95.88 296 PRO A O 1
ATOM 2352 N N . VAL A 1 297 ? 5.494 -2.783 15.531 1.00 93.56 297 VAL A N 1
ATOM 2353 C CA . VAL A 1 297 ? 6.765 -3.432 15.206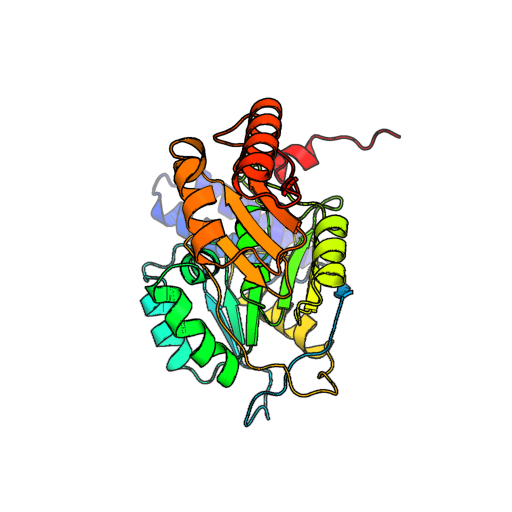 1.00 93.56 297 VAL A CA 1
ATOM 2354 C C . VAL A 1 297 ? 7.458 -2.718 14.051 1.00 93.56 297 VAL A C 1
ATOM 2356 O O . VAL A 1 297 ? 6.828 -2.249 13.110 1.00 93.56 297 VAL A O 1
ATOM 2359 N N . LYS A 1 298 ? 8.785 -2.651 14.135 1.00 90.12 298 LYS A N 1
ATOM 2360 C CA . LYS A 1 298 ? 9.689 -2.173 13.085 1.00 90.12 298 LYS A CA 1
ATOM 2361 C C . LYS A 1 298 ? 10.855 -3.140 12.947 1.00 90.12 298 LYS A C 1
ATOM 2363 O O . LYS A 1 298 ? 11.040 -4.002 13.810 1.00 90.12 298 LYS A O 1
ATOM 2368 N N . THR A 1 299 ? 11.684 -2.966 11.920 1.00 86.12 299 THR A N 1
ATOM 2369 C CA . THR A 1 299 ? 12.828 -3.865 11.662 1.00 86.12 299 THR A CA 1
ATOM 2370 C C . THR A 1 299 ? 13.700 -4.068 12.911 1.00 86.12 299 THR A C 1
ATOM 2372 O O . THR A 1 299 ? 13.995 -5.203 13.281 1.00 86.12 299 THR A O 1
ATOM 2375 N N . SER A 1 300 ? 14.044 -2.991 13.629 1.00 83.94 300 SER A N 1
ATOM 2376 C CA . SER A 1 300 ? 14.858 -3.084 14.851 1.00 83.94 300 SER A CA 1
ATOM 2377 C C . SER A 1 300 ? 14.150 -3.750 16.032 1.00 83.94 300 SER A C 1
ATOM 2379 O O . SER A 1 300 ? 14.802 -4.464 16.790 1.00 83.94 300 SER A O 1
ATOM 2381 N N . SER A 1 301 ? 12.826 -3.612 16.162 1.00 82.75 301 SER A N 1
ATOM 2382 C CA . SER A 1 301 ? 12.058 -4.343 17.182 1.00 82.75 301 SER A CA 1
ATOM 2383 C C . SER A 1 301 ? 12.150 -5.856 16.975 1.00 82.75 301 SER A C 1
ATOM 2385 O O . SER A 1 301 ? 12.221 -6.615 17.937 1.00 82.75 301 SER A O 1
ATOM 2387 N N . LEU A 1 302 ? 12.158 -6.302 15.717 1.00 83.69 302 LEU A N 1
ATOM 2388 C CA . LEU A 1 302 ? 12.213 -7.720 15.369 1.00 83.69 302 LEU A CA 1
ATOM 2389 C C . LEU A 1 302 ? 13.619 -8.313 15.485 1.00 83.69 302 LEU A C 1
ATOM 2391 O O . LEU A 1 302 ? 13.738 -9.508 15.732 1.00 83.69 302 LEU A O 1
ATOM 2395 N N . LEU A 1 303 ? 14.673 -7.503 15.340 1.00 81.62 303 LEU A N 1
ATOM 2396 C CA . LEU A 1 303 ? 16.052 -7.945 15.586 1.00 81.62 303 LEU A CA 1
ATOM 2397 C C . LEU A 1 303 ? 16.266 -8.350 17.049 1.00 81.62 303 LEU A C 1
ATOM 2399 O O . LEU A 1 303 ? 16.985 -9.308 17.314 1.00 81.62 303 LEU A O 1
ATOM 2403 N N . LEU A 1 304 ? 15.624 -7.631 17.974 1.00 73.38 304 LEU A N 1
ATOM 2404 C CA . LEU A 1 304 ? 15.778 -7.816 19.419 1.00 73.38 304 LEU A CA 1
ATOM 2405 C C . LEU A 1 304 ? 14.828 -8.859 20.018 1.00 73.38 304 LEU A C 1
ATOM 2407 O O . LEU A 1 304 ? 15.044 -9.290 21.148 1.00 73.38 304 LEU A O 1
ATOM 2411 N N . ARG A 1 305 ? 13.784 -9.286 19.292 1.00 66.62 305 ARG A N 1
ATOM 2412 C CA . ARG A 1 305 ? 13.000 -10.457 19.707 1.00 66.62 305 ARG A CA 1
ATOM 2413 C C . ARG A 1 305 ? 13.900 -11.686 19.559 1.00 66.62 305 ARG A C 1
ATOM 2415 O O . ARG A 1 305 ? 14.457 -11.911 18.488 1.00 66.62 305 ARG A O 1
ATOM 2422 N N . PHE A 1 306 ? 14.051 -12.503 20.587 1.00 48.88 306 PHE A N 1
ATOM 2423 C CA . PHE A 1 306 ? 14.546 -13.867 20.402 1.00 48.88 306 PHE A CA 1
ATOM 2424 C C . PHE A 1 306 ? 13.335 -14.747 20.071 1.00 48.88 306 PHE A C 1
ATOM 2426 O O . PHE A 1 306 ? 12.240 -14.432 20.537 1.00 48.88 306 PHE A O 1
ATOM 2433 N N . PRO A 1 307 ? 13.452 -15.757 19.194 1.00 46.94 307 PRO A N 1
ATOM 2434 C CA . PRO A 1 307 ? 12.394 -16.749 19.094 1.00 46.94 307 PRO A CA 1
ATOM 2435 C C . PRO A 1 307 ? 12.272 -17.422 20.463 1.00 46.94 307 PRO A C 1
ATOM 2437 O O . PRO A 1 307 ? 13.269 -17.930 20.979 1.00 46.94 307 PRO A O 1
ATOM 2440 N N . ASP A 1 308 ? 11.081 -17.359 21.053 1.00 41.50 308 ASP A N 1
ATOM 2441 C CA . ASP A 1 308 ? 10.724 -18.229 22.167 1.00 41.50 308 ASP A CA 1
ATOM 2442 C C . ASP A 1 308 ? 10.837 -19.664 21.622 1.00 41.50 308 ASP A C 1
ATOM 2444 O O . ASP A 1 308 ? 10.069 -20.052 20.737 1.00 41.50 308 ASP A O 1
ATOM 2448 N N . TYR A 1 309 ? 11.889 -20.375 22.034 1.00 35.06 309 TYR A N 1
ATOM 2449 C CA . TYR A 1 309 ? 12.089 -21.799 21.752 1.00 35.06 309 TYR A CA 1
ATOM 2450 C C . TYR A 1 309 ? 11.276 -22.639 22.732 1.00 35.06 309 TYR A C 1
ATOM 2452 O O . TYR A 1 309 ? 11.287 -22.296 23.937 1.00 35.06 309 TYR A O 1
#

Foldseek 3Di:
DVVVVVVVVVVLVVVLVVQVVPDPDPVSVVVSVVVVLVVLLQDPPPDPQKDWPDALFFADAVPPPDQQAEAEDFPPDPDALVRSLVVVVVDPHQEYEDELRNLLCCQAPVNVVCLVVNVHRHAYEYAQQFLLNQQSQLSQGQEYEAQDDPQWRFDQPFQGIFGVVLVVVCCVVQVRNYIYMYGHNSQDRSDPSSRSVVVVSVVVVGHHRPDHDDDRDWQHHRQWHDGNQEITHEQEPVCVVPVVVVLVSCVVSPNPSHAEYEYIYRCVRDDPVVVVVSQVVSCVSSVHHYHYGTGSDHPVNSVPDDPPD

pLDDT: mean 85.28, std 15.71, range [32.16, 98.88]

Secondary structure (DSSP, 8-state):
-HHHHHHHHHHHHHHHHHHHHH---HHHHHHHHHHHHHH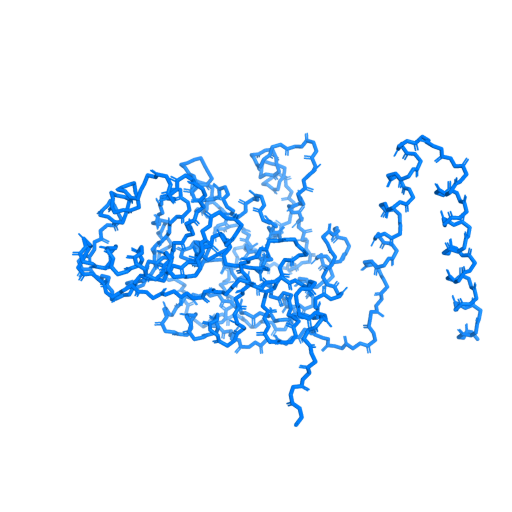HHHS--SS---EEEE---BPPPTT-S-TT-EEEE-TT-SS-HHHHHHHHHTS--SEEEE-TTHHHHTTSHHHHTTHHHHHHHSEEEEE--SGGGHHHHTT--SEEEEEEETTEE--SS-S--EEHHHHHHHHHHHT---EEEEEETTT--SSHHHHHHHHHHHHTTPPBPSSPPPP----EETTEEEETTEEEEEE-HHHHH-HHHHHHHHHHT--TT--EEEEEE-TTTS-HHHHHHHHHHHHHHH-SEEEE-B-S--HHHHHHPPP--

Radius of gyration: 20.42 Å; chains: 1; bounding box: 64×39×51 Å